Protein AF-A0A6A6P2U7-F1 (afdb_monomer_lite)

pLDDT: mean 74.74, std 23.77, range [32.59, 98.38]

Radius of gyration: 35.97 Å; chains: 1; bounding box: 100×90×112 Å

Sequence (344 aa):
MSESEYGIVTPPPLDDTTEQDRVFENRARKELEDDGCPPCYPLEIEYPCRDPPEEYRDIMLYWERKLGIHQSTPILFQQWRNWKEFRTTQVGKRLRYRRGRFHEYENAVRQLLQENGVCTEIHLRFDHRQQTRLENWIEFQYFHFFEHSTLVEDLSDFTKSVESMPEGERDKFKHTLHFRKRRIHEHETLLHWIEKIRVKMEADFPPSLDKEDQHQSHVEDNDVSKLERKSPIPDRRKKGHAKSRAVLDEAGVSKPKRSMRSKPKAFGTSAIASQASSVAHMTATPRRGKSRQAKEKALRQLHPQKAVKGKAIEPRKPSQHMTEVRTRSGRISRPPARWTPSPW

Organism: NCBI:txid578093

Secondary structure (DSSP, 8-state):
---------PPPPPPHHHHHHHHHHHHHHHHHHTTTPPPSS-TTSPSSPSS--HHHHHHHHHHHHTT-S-S-S-HHHHHHHHHHHHHHHHHHHHHHT-SSTHHHHHHHHHHHHHHTT--------SSGGGS-HHHHHHHHHHHHHHHHHHHHHHHHHHHHHHHTS-HHHHGGGHHHHHHHHHHHHHHHHHHHHHHHHHHHHHHHS---GGGSGGGS-------------------------------------PPPPPP-PPPPPPPP---------------------------------PPPPPPPPP-PPP-----------B-TTS-BPPPPP---PPP-

Structure (mmCIF, N/CA/C/O backbone):
data_AF-A0A6A6P2U7-F1
#
_entry.id   AF-A0A6A6P2U7-F1
#
loop_
_atom_site.group_PDB
_atom_site.id
_atom_site.type_symbol
_atom_site.label_atom_id
_atom_site.label_alt_id
_atom_site.label_comp_id
_atom_site.label_asym_id
_atom_site.label_entity_id
_atom_site.label_seq_id
_atom_site.pdbx_PDB_ins_code
_atom_site.Cartn_x
_atom_site.Cartn_y
_atom_site.Cartn_z
_atom_site.occupancy
_atom_site.B_iso_or_equiv
_atom_site.auth_seq_id
_atom_site.auth_comp_id
_atom_site.auth_asym_id
_atom_site.auth_atom_id
_atom_site.pdbx_PDB_model_num
ATOM 1 N N . MET A 1 1 ? -4.522 -9.018 -66.718 1.00 46.00 1 MET A N 1
ATOM 2 C CA . MET A 1 1 ? -4.972 -8.963 -65.312 1.00 46.00 1 MET A CA 1
ATOM 3 C C . MET A 1 1 ? -4.012 -9.834 -64.536 1.00 46.00 1 MET A C 1
ATOM 5 O O . MET A 1 1 ? -3.753 -10.934 -65.005 1.00 46.00 1 MET A O 1
ATOM 9 N N . SER A 1 2 ? -3.428 -9.324 -63.456 1.00 61.22 2 SER A N 1
ATOM 10 C CA . SER A 1 2 ? -2.415 -10.047 -62.684 1.00 61.22 2 SER A CA 1
ATOM 11 C C . SER A 1 2 ? -3.013 -10.3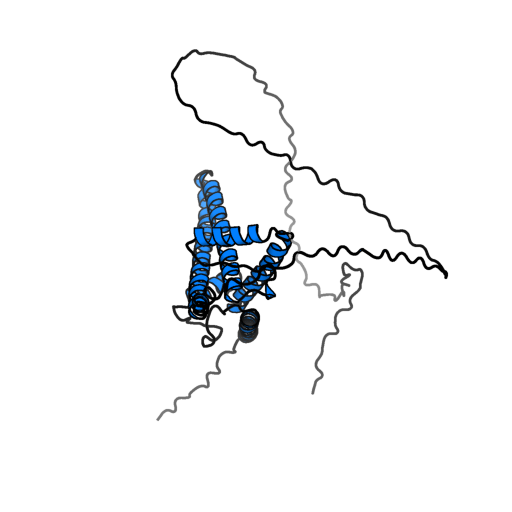95 -61.333 1.00 61.22 2 SER A C 1
ATOM 13 O O . SER A 1 2 ? -3.382 -9.492 -60.585 1.00 61.22 2 SER A O 1
ATOM 15 N N . GLU A 1 3 ? -3.156 -11.683 -61.053 1.00 61.44 3 GLU A N 1
ATOM 16 C CA . GLU A 1 3 ? -3.683 -12.164 -59.780 1.00 61.44 3 GLU A CA 1
ATOM 17 C C . GLU A 1 3 ? -2.633 -11.901 -58.697 1.00 61.44 3 GLU A C 1
ATOM 19 O O . GLU A 1 3 ? -1.512 -12.405 -58.761 1.00 61.44 3 GLU A O 1
ATOM 24 N N . SER A 1 4 ? -2.961 -11.040 -57.732 1.00 64.38 4 SER A N 1
ATOM 25 C CA . SER A 1 4 ? -2.072 -10.748 -56.612 1.00 64.38 4 SER A CA 1
ATOM 26 C C . SER A 1 4 ? -2.071 -11.936 -55.658 1.00 64.38 4 SER A C 1
ATOM 28 O O . SER A 1 4 ? -3.050 -12.165 -54.946 1.00 64.38 4 SER A O 1
ATOM 30 N N . GLU A 1 5 ? -0.974 -12.687 -55.658 1.00 68.94 5 GLU A N 1
ATOM 31 C CA . GLU A 1 5 ? -0.741 -13.837 -54.789 1.00 68.94 5 GLU A CA 1
ATOM 32 C C . GLU A 1 5 ? -0.734 -13.398 -53.314 1.00 68.94 5 GLU A C 1
ATOM 34 O O . GLU A 1 5 ? 0.282 -12.971 -52.763 1.00 68.94 5 GLU A O 1
ATOM 39 N N . TYR A 1 6 ? -1.904 -13.462 -52.669 1.00 71.19 6 TYR A N 1
ATOM 40 C CA . TYR A 1 6 ? -2.074 -13.177 -51.246 1.00 71.19 6 TYR A CA 1
ATOM 41 C C . TYR A 1 6 ? -1.452 -14.305 -50.416 1.00 71.19 6 TYR A C 1
ATOM 43 O O . TYR A 1 6 ? -2.145 -15.196 -49.924 1.00 71.19 6 TYR A O 1
ATOM 51 N N . GLY A 1 7 ? -0.125 -14.264 -50.281 1.00 71.38 7 GLY A N 1
ATOM 52 C CA . GLY A 1 7 ? 0.633 -15.190 -49.450 1.00 71.38 7 GLY A CA 1
ATOM 53 C C . GLY A 1 7 ? 0.046 -15.254 -48.042 1.00 71.38 7 GLY A C 1
ATOM 54 O O . GLY A 1 7 ? -0.101 -14.229 -47.373 1.00 71.38 7 GLY A O 1
ATOM 55 N N . ILE A 1 8 ? -0.310 -16.462 -47.602 1.00 73.38 8 ILE A N 1
ATOM 56 C CA . ILE A 1 8 ? -0.930 -16.696 -46.297 1.00 73.38 8 ILE A CA 1
ATOM 57 C C . ILE A 1 8 ? 0.117 -16.415 -45.217 1.00 73.38 8 ILE A C 1
ATOM 59 O O . ILE A 1 8 ? 0.945 -17.265 -44.890 1.00 73.38 8 ILE A O 1
ATOM 63 N N . VAL A 1 9 ? 0.088 -15.199 -44.669 1.00 78.94 9 VAL A N 1
ATOM 64 C CA . VAL A 1 9 ? 0.904 -14.815 -43.517 1.00 78.94 9 VAL A CA 1
ATOM 65 C C . VAL A 1 9 ? 0.339 -15.522 -42.291 1.00 78.94 9 VAL A C 1
ATOM 67 O O . VAL A 1 9 ? -0.547 -15.004 -41.611 1.00 78.94 9 VAL A O 1
ATOM 70 N N . THR A 1 10 ? 0.844 -16.725 -42.017 1.00 72.31 10 THR A N 1
ATOM 71 C CA . THR A 1 10 ? 0.615 -17.409 -40.743 1.00 72.31 10 THR A CA 1
ATOM 72 C C . THR A 1 10 ? 1.001 -16.446 -39.616 1.00 72.31 10 THR A C 1
ATOM 74 O O . THR A 1 10 ? 2.153 -15.996 -39.596 1.00 72.31 10 THR A O 1
ATOM 77 N N . PRO A 1 11 ? 0.081 -16.083 -38.702 1.00 69.75 11 PRO A N 1
ATOM 78 C CA . PRO A 1 11 ? 0.417 -15.183 -37.608 1.00 69.75 11 PRO A CA 1
ATOM 79 C C . PRO A 1 11 ? 1.541 -15.802 -36.763 1.00 69.75 11 PRO A C 1
ATOM 81 O O . PRO A 1 11 ? 1.583 -17.029 -36.614 1.00 69.75 11 PRO A O 1
ATOM 84 N N . PRO A 1 12 ? 2.471 -14.989 -36.226 1.00 72.88 12 PRO A N 1
ATOM 85 C CA . PRO A 1 12 ? 3.555 -15.507 -35.402 1.00 72.88 12 PRO A CA 1
ATOM 86 C C . PRO A 1 12 ? 2.979 -16.275 -34.201 1.00 72.88 12 PRO A C 1
ATOM 88 O O . PRO A 1 12 ? 1.932 -15.869 -33.685 1.00 72.88 12 PRO A O 1
ATOM 91 N N . PRO A 1 13 ? 3.634 -17.361 -33.744 1.00 71.25 13 PRO A N 1
ATOM 92 C CA . PRO A 1 13 ? 3.164 -18.119 -32.593 1.00 71.25 13 PRO A CA 1
ATOM 93 C C . PRO A 1 13 ? 2.923 -17.203 -31.392 1.00 71.25 13 PRO A C 1
ATOM 95 O O . PRO A 1 13 ? 3.789 -16.402 -31.033 1.00 71.25 13 PRO A O 1
ATOM 98 N N . LEU A 1 14 ? 1.748 -17.331 -30.776 1.00 64.56 14 LEU A N 1
ATOM 99 C CA . LEU A 1 14 ? 1.514 -16.786 -29.445 1.00 64.56 14 LEU A CA 1
ATOM 100 C C . LEU A 1 14 ? 2.459 -17.514 -28.485 1.00 64.56 14 LEU A C 1
ATOM 102 O O . LEU A 1 14 ? 2.510 -18.741 -28.493 1.00 64.56 14 LEU A O 1
ATOM 106 N N . ASP A 1 15 ? 3.227 -16.761 -27.702 1.00 74.75 15 ASP A N 1
ATOM 107 C CA . ASP A 1 15 ? 4.130 -17.339 -26.710 1.00 74.75 15 ASP A CA 1
ATOM 108 C C . ASP A 1 15 ? 3.308 -17.922 -25.549 1.00 74.75 15 ASP A C 1
ATOM 110 O O . ASP A 1 15 ? 2.490 -17.212 -24.954 1.00 74.75 15 ASP A O 1
ATOM 114 N N . ASP A 1 16 ? 3.533 -19.201 -25.224 1.00 72.19 16 ASP A N 1
ATOM 115 C CA . ASP A 1 16 ? 2.806 -19.960 -24.191 1.00 72.19 16 ASP A CA 1
ATOM 116 C C . ASP A 1 16 ? 2.820 -19.245 -22.824 1.00 72.19 16 ASP A C 1
ATOM 118 O O . ASP A 1 16 ? 1.887 -1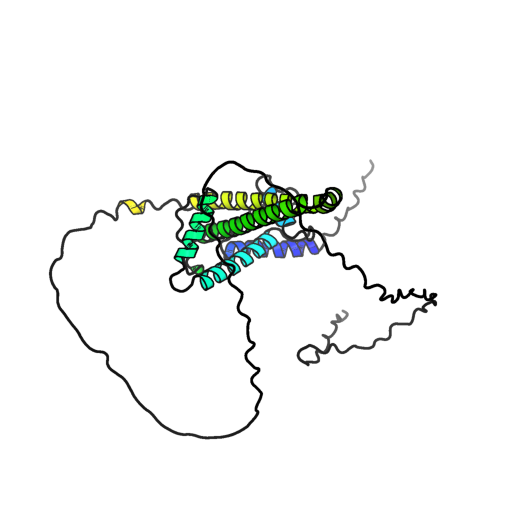9.382 -22.025 1.00 72.19 16 ASP A O 1
ATOM 122 N N . THR A 1 17 ? 3.854 -18.431 -22.571 1.00 75.19 17 THR A N 1
ATOM 123 C CA . THR A 1 17 ? 3.969 -17.555 -21.393 1.00 75.19 17 THR A CA 1
ATOM 124 C C . THR A 1 17 ? 2.740 -16.661 -21.201 1.00 75.19 17 THR A C 1
ATOM 126 O O . THR A 1 17 ? 2.238 -16.528 -20.085 1.00 75.19 17 THR A O 1
ATOM 129 N N . THR A 1 18 ? 2.201 -16.107 -22.292 1.00 82.69 18 THR A N 1
ATOM 130 C CA . THR A 1 18 ? 1.111 -15.121 -22.270 1.00 82.69 18 THR A CA 1
ATOM 131 C C . THR A 1 18 ? -0.193 -15.736 -21.765 1.00 82.69 18 THR A C 1
ATOM 133 O O . THR A 1 18 ? -0.949 -15.090 -21.038 1.00 82.69 18 THR A O 1
ATOM 136 N N . GLU A 1 19 ? -0.458 -16.996 -22.114 1.00 89.44 19 GLU A N 1
ATOM 137 C CA . GLU A 1 19 ? -1.678 -17.687 -21.694 1.00 89.44 19 GLU A CA 1
ATOM 138 C C . GLU A 1 19 ? -1.575 -18.179 -20.242 1.00 89.44 19 GLU A C 1
ATOM 140 O O . GLU A 1 19 ? -2.547 -18.102 -19.488 1.00 89.44 19 GLU A O 1
ATOM 145 N N . GLN A 1 20 ? -0.380 -18.580 -19.793 1.00 90.94 20 GLN A N 1
ATOM 146 C CA . GLN A 1 20 ? -0.148 -18.867 -18.376 1.00 90.94 20 GLN A CA 1
ATOM 147 C C . GLN A 1 20 ? -0.336 -17.610 -17.505 1.00 90.94 20 GLN A C 1
ATOM 149 O O . GLN A 1 20 ? -0.973 -17.681 -16.449 1.00 90.94 20 GLN A O 1
ATOM 154 N N . ASP A 1 21 ? 0.163 -16.459 -17.956 1.00 92.00 21 ASP A N 1
ATOM 155 C CA . ASP A 1 21 ? 0.018 -15.183 -17.253 1.00 92.00 21 ASP A CA 1
ATOM 156 C C . ASP A 1 21 ? -1.447 -14.713 -17.189 1.00 92.00 21 ASP A C 1
ATOM 158 O O . ASP A 1 21 ? -1.911 -14.291 -16.128 1.00 92.00 21 ASP A O 1
ATOM 162 N N . ARG A 1 22 ? -2.232 -14.902 -18.260 1.00 93.12 22 ARG A N 1
ATOM 163 C CA . ARG A 1 22 ? -3.697 -14.704 -18.251 1.00 93.12 22 ARG A CA 1
ATOM 164 C C . ARG A 1 22 ? -4.415 -15.577 -17.223 1.00 93.12 22 ARG A C 1
ATOM 166 O O . ARG A 1 22 ? -5.306 -15.097 -16.521 1.00 93.12 22 ARG A O 1
ATOM 173 N N . VAL A 1 23 ? -4.038 -16.853 -17.106 1.00 94.50 23 VAL A N 1
ATOM 174 C CA . VAL A 1 23 ? -4.618 -17.771 -16.109 1.00 94.50 23 VAL A CA 1
ATOM 175 C C . VAL A 1 23 ? -4.288 -17.318 -14.682 1.00 94.50 23 VAL A C 1
ATOM 177 O O . VAL A 1 23 ? -5.160 -17.373 -13.810 1.00 94.50 23 VAL A O 1
ATOM 180 N N . PHE A 1 24 ? -3.072 -16.822 -14.431 1.00 94.94 24 PHE A N 1
ATOM 181 C CA . PHE A 1 24 ? -2.724 -16.221 -13.141 1.00 94.94 24 PHE A CA 1
ATOM 182 C C . PHE A 1 24 ? -3.504 -14.929 -12.864 1.00 94.94 24 PHE A C 1
ATOM 184 O O . PHE A 1 24 ? -3.991 -14.760 -11.746 1.00 94.94 24 PHE A O 1
ATOM 191 N N . GLU A 1 25 ? -3.674 -14.056 -13.857 1.00 96.19 25 GLU A N 1
ATOM 192 C CA . GLU A 1 25 ? -4.373 -12.776 -13.704 1.00 96.19 25 GLU A CA 1
ATOM 193 C C . GLU A 1 25 ? -5.867 -12.956 -13.410 1.00 96.19 25 GLU A C 1
ATOM 195 O O . GLU A 1 25 ? -6.387 -12.412 -12.434 1.00 96.19 25 GLU A O 1
ATOM 200 N N . ASN A 1 26 ? -6.551 -13.798 -14.191 1.00 96.56 26 ASN A N 1
ATOM 201 C CA . ASN A 1 26 ? -7.966 -14.119 -13.990 1.00 96.56 26 ASN A CA 1
ATOM 202 C C . ASN A 1 26 ? -8.210 -14.803 -12.637 1.00 96.56 26 ASN A C 1
ATOM 204 O O . ASN A 1 26 ? -9.203 -14.529 -11.958 1.00 96.56 26 ASN A O 1
ATOM 208 N N . ARG A 1 27 ? -7.276 -15.657 -12.196 1.00 97.94 27 ARG A N 1
ATOM 209 C CA . ARG A 1 27 ? -7.316 -16.235 -10.850 1.00 97.94 27 ARG A CA 1
ATOM 210 C C . ARG A 1 27 ? -7.115 -15.172 -9.766 1.00 97.94 27 ARG A C 1
ATOM 212 O O . ARG A 1 27 ? -7.820 -15.208 -8.759 1.00 97.94 27 ARG A O 1
ATOM 219 N N . ALA A 1 28 ? -6.170 -14.252 -9.950 1.00 98.06 28 ALA A N 1
ATOM 220 C CA . ALA A 1 28 ? -5.896 -13.191 -8.988 1.00 98.06 28 ALA A CA 1
ATOM 221 C C . ALA A 1 28 ? -7.082 -12.227 -8.853 1.00 98.06 28 ALA A C 1
ATOM 223 O O . ALA A 1 28 ? -7.443 -11.899 -7.725 1.00 98.06 28 ALA A O 1
ATOM 224 N N . ARG A 1 29 ? -7.742 -11.862 -9.965 1.00 98.19 29 ARG A N 1
ATOM 225 C CA . ARG A 1 29 ? -9.010 -11.111 -9.968 1.00 98.19 29 ARG A CA 1
ATOM 226 C C . ARG A 1 29 ? -10.041 -11.773 -9.057 1.00 98.19 29 ARG A C 1
ATOM 228 O O . ARG A 1 29 ? -10.514 -11.141 -8.116 1.00 98.19 29 ARG A O 1
ATOM 235 N N . LYS A 1 30 ? -10.315 -13.063 -9.275 1.00 98.31 30 LYS A N 1
ATOM 236 C CA . LYS A 1 30 ? -11.283 -13.796 -8.456 1.00 98.31 30 LYS A CA 1
ATOM 237 C C . LYS A 1 30 ? -10.871 -13.869 -6.981 1.00 98.31 30 LYS A C 1
ATOM 239 O O . LYS A 1 30 ? -11.693 -13.611 -6.114 1.00 98.31 30 LYS A O 1
ATOM 244 N N . GLU A 1 31 ? -9.614 -14.191 -6.669 1.00 98.38 31 GLU A N 1
ATOM 245 C CA . GLU A 1 31 ? -9.164 -14.268 -5.268 1.00 98.38 31 GLU A CA 1
ATOM 246 C C . GLU A 1 31 ? -9.076 -12.897 -4.559 1.00 98.38 31 GLU A C 1
ATOM 248 O O . GLU A 1 31 ? -9.029 -12.859 -3.327 1.00 98.38 31 GLU A O 1
ATOM 253 N N . LEU A 1 32 ? -9.036 -11.785 -5.303 1.00 98.25 32 LEU A N 1
ATOM 254 C CA . LEU A 1 32 ? -9.222 -10.428 -4.778 1.00 98.25 32 LEU A CA 1
ATOM 255 C C . LEU A 1 32 ? -10.702 -10.187 -4.449 1.00 98.25 32 LEU A C 1
ATOM 257 O O . LEU A 1 32 ? -11.022 -9.830 -3.315 1.00 98.25 32 LEU A O 1
ATOM 261 N N . GLU A 1 33 ? -11.588 -10.438 -5.415 1.00 97.56 33 GLU A N 1
ATOM 262 C CA . GLU A 1 33 ? -13.037 -10.228 -5.306 1.00 97.56 33 GLU A CA 1
ATOM 263 C C . GLU A 1 33 ? -13.668 -11.097 -4.200 1.00 97.56 33 GLU A C 1
ATOM 265 O O . GLU A 1 33 ? -14.386 -10.565 -3.350 1.00 97.56 33 GLU A O 1
ATOM 270 N N . ASP A 1 34 ? -13.314 -12.388 -4.130 1.00 97.25 34 ASP A N 1
ATOM 271 C CA . ASP A 1 34 ? -13.752 -13.346 -3.097 1.00 97.25 34 ASP A CA 1
ATOM 272 C C . ASP A 1 34 ? -13.322 -12.925 -1.666 1.00 97.25 34 ASP A C 1
ATOM 274 O O . ASP A 1 34 ? -13.983 -13.288 -0.692 1.00 97.25 34 ASP A O 1
ATOM 278 N N . ASP A 1 35 ? -12.230 -12.158 -1.510 1.00 97.06 35 ASP A N 1
ATOM 279 C CA . ASP A 1 35 ? -11.747 -11.622 -0.218 1.00 97.06 35 ASP A CA 1
ATOM 280 C C . ASP A 1 35 ? -12.100 -10.128 -0.018 1.00 97.06 35 ASP A C 1
ATOM 282 O O . ASP A 1 35 ? -11.597 -9.471 0.898 1.00 97.06 35 ASP A O 1
ATOM 286 N N . GLY A 1 36 ? -12.979 -9.586 -0.872 1.00 95.75 36 GLY A N 1
ATOM 287 C CA . GLY A 1 36 ? -13.539 -8.233 -0.796 1.00 95.75 36 GLY A CA 1
ATOM 288 C C . GLY A 1 36 ? -12.681 -7.112 -1.398 1.00 95.75 36 GLY A C 1
ATOM 289 O O . GLY A 1 36 ? -13.131 -5.963 -1.437 1.00 95.75 36 GLY A O 1
ATOM 290 N N . CYS A 1 37 ? -11.483 -7.405 -1.899 1.00 97.69 37 CYS A N 1
ATOM 291 C CA . CYS A 1 37 ? -10.577 -6.425 -2.495 1.00 97.69 37 CYS A CA 1
ATOM 292 C C . CYS A 1 37 ? -11.027 -6.061 -3.928 1.00 97.69 37 CYS A C 1
ATOM 294 O O . CYS A 1 37 ? -11.178 -6.961 -4.752 1.00 97.69 37 CYS A O 1
ATOM 296 N N . PRO A 1 38 ? -11.253 -4.781 -4.276 1.00 97.62 38 PRO A N 1
ATOM 297 C CA . PRO A 1 38 ? -11.523 -4.389 -5.660 1.00 97.62 38 PRO A CA 1
ATOM 298 C C . PRO A 1 38 ? -10.259 -4.538 -6.523 1.00 97.62 38 PRO A C 1
ATOM 300 O O . PRO A 1 38 ? -9.224 -3.984 -6.145 1.00 97.62 38 PRO A O 1
ATOM 303 N N . PRO A 1 39 ? -10.308 -5.218 -7.682 1.00 98.06 39 PRO A N 1
ATOM 304 C CA . PRO A 1 39 ? -9.228 -5.185 -8.668 1.00 98.06 39 PRO A CA 1
ATOM 305 C C . PRO A 1 39 ? -8.866 -3.750 -9.075 1.00 98.06 39 PRO A C 1
ATOM 307 O O . PRO A 1 39 ? -9.736 -2.883 -9.154 1.00 98.06 39 PRO A O 1
ATOM 310 N N . CYS A 1 40 ? -7.587 -3.487 -9.351 1.00 97.31 40 CYS A N 1
ATOM 311 C CA . CYS A 1 40 ? -7.114 -2.140 -9.683 1.00 97.31 40 CYS A CA 1
ATOM 312 C C . CYS A 1 40 ? -7.534 -1.634 -11.066 1.00 97.31 40 CYS A C 1
ATOM 314 O O . CYS A 1 40 ? -7.446 -0.431 -11.309 1.00 97.31 40 CYS A O 1
ATOM 316 N N . TYR A 1 41 ? -8.059 -2.520 -11.914 1.00 97.19 41 TYR A N 1
ATOM 317 C CA . TYR A 1 41 ? -8.704 -2.199 -13.180 1.00 97.19 41 TYR A CA 1
ATOM 318 C C . TYR A 1 41 ? -9.941 -3.108 -13.417 1.00 97.19 41 TYR A C 1
ATOM 320 O O . TYR A 1 41 ? -9.978 -4.249 -12.929 1.00 97.19 41 TYR A O 1
ATOM 328 N N . PRO A 1 42 ? -10.985 -2.621 -14.117 1.00 96.94 42 PRO A N 1
ATOM 329 C CA . PRO A 1 42 ? -12.251 -3.335 -14.329 1.00 96.94 42 PRO A CA 1
ATOM 330 C C . 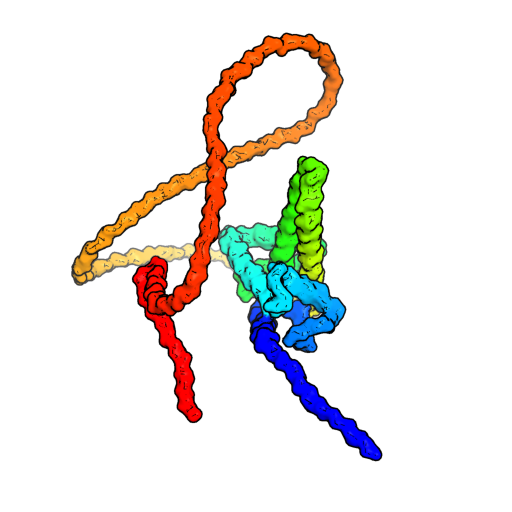PRO A 1 42 ? -12.107 -4.542 -15.280 1.00 96.94 42 PRO A C 1
ATOM 332 O O . PRO A 1 42 ? -10.999 -4.869 -15.703 1.00 96.94 42 PRO A O 1
ATOM 335 N N . LEU A 1 43 ? -13.192 -5.279 -15.544 1.00 96.56 43 LEU A N 1
ATOM 336 C CA . LEU A 1 43 ? -13.140 -6.581 -16.234 1.00 96.56 43 LEU A CA 1
ATOM 337 C C . LEU A 1 43 ? -12.930 -6.452 -17.752 1.00 96.56 43 LEU A C 1
ATOM 339 O O . LEU A 1 43 ? -12.355 -7.338 -18.372 1.00 96.56 43 LEU A O 1
ATOM 343 N N . GLU A 1 44 ? -13.360 -5.334 -18.328 1.00 96.81 44 GLU A N 1
ATOM 344 C CA . GLU A 1 44 ? -13.354 -5.019 -19.760 1.00 96.81 44 GLU A CA 1
ATOM 345 C C . GLU A 1 44 ? -11.943 -4.758 -20.321 1.00 96.81 44 GLU A C 1
ATOM 347 O O . GLU A 1 44 ? -11.760 -4.648 -21.531 1.00 96.81 44 GLU A O 1
ATOM 352 N N . ILE A 1 45 ? -10.938 -4.649 -19.448 1.00 95.69 45 ILE A N 1
ATOM 353 C CA . ILE A 1 45 ? -9.529 -4.513 -19.821 1.00 95.69 45 ILE A CA 1
ATOM 354 C C . ILE A 1 45 ? -8.895 -5.907 -19.790 1.00 95.69 45 ILE A C 1
ATOM 356 O O . ILE A 1 45 ? -8.599 -6.454 -18.726 1.00 95.69 45 ILE A O 1
ATOM 360 N N . GLU A 1 46 ? -8.690 -6.483 -20.973 1.00 92.62 46 GLU A N 1
ATOM 361 C CA . GLU A 1 46 ? -8.028 -7.779 -21.129 1.00 92.62 46 GLU A CA 1
ATOM 362 C C . GLU A 1 46 ? -6.525 -7.715 -20.811 1.00 92.62 46 GLU A C 1
ATOM 364 O O . GLU A 1 46 ? -5.846 -6.718 -21.074 1.00 92.62 46 GLU A O 1
ATOM 369 N N . TYR A 1 47 ? -5.983 -8.825 -20.299 1.00 91.06 47 TYR A N 1
ATOM 370 C CA . TYR A 1 47 ? -4.547 -9.011 -20.087 1.00 91.06 47 TYR A CA 1
ATOM 371 C C . TYR A 1 47 ? -3.912 -9.826 -21.240 1.00 91.06 47 TYR A C 1
ATOM 373 O O . TYR A 1 47 ? -4.505 -10.820 -21.679 1.00 91.06 47 TYR A O 1
ATOM 381 N N . PRO A 1 48 ? -2.696 -9.486 -21.715 1.00 91.19 48 PRO A N 1
ATOM 382 C CA . PRO A 1 48 ? -1.904 -8.304 -21.367 1.00 91.19 48 PRO A CA 1
ATOM 383 C C . PRO A 1 48 ? -2.434 -7.035 -22.054 1.00 91.19 48 PRO A C 1
ATOM 385 O O . PRO A 1 48 ? -2.558 -6.979 -23.279 1.00 91.19 48 PRO A O 1
ATOM 388 N N . CYS A 1 49 ? -2.696 -5.991 -21.267 1.00 88.62 49 CYS A N 1
ATOM 389 C CA . CYS A 1 49 ? -3.156 -4.708 -21.791 1.00 88.62 49 CYS A CA 1
ATOM 390 C C . CYS A 1 49 ? -1.969 -3.906 -22.346 1.00 88.62 49 CYS A C 1
ATOM 392 O O . CYS A 1 49 ? -1.037 -3.597 -21.607 1.00 88.62 49 CYS A O 1
ATOM 394 N N . ARG A 1 50 ? -1.994 -3.568 -23.641 1.00 88.12 50 ARG A N 1
ATOM 395 C CA . ARG A 1 50 ? -0.939 -2.760 -24.287 1.00 88.12 50 ARG A CA 1
ATOM 396 C C . ARG A 1 50 ? -1.136 -1.260 -24.085 1.00 88.12 50 ARG A C 1
ATOM 398 O O . ARG A 1 50 ? -0.178 -0.548 -23.806 1.00 88.12 50 ARG A O 1
ATOM 405 N N . ASP A 1 51 ? -2.383 -0.813 -24.195 1.00 92.25 51 ASP A N 1
ATOM 406 C CA . ASP A 1 51 ? -2.768 0.597 -24.209 1.00 92.25 51 ASP A CA 1
ATOM 407 C C . ASP A 1 51 ? -3.811 0.862 -23.107 1.00 92.25 51 ASP A C 1
ATOM 409 O O . ASP A 1 51 ? -5.001 1.020 -23.396 1.00 92.25 51 ASP A O 1
ATOM 413 N N . PRO A 1 52 ? -3.408 0.865 -21.820 1.00 93.56 52 PRO A N 1
ATOM 414 C CA . PRO A 1 52 ? -4.344 1.019 -20.714 1.00 93.56 52 PRO A CA 1
ATOM 415 C C . PRO A 1 52 ? -5.035 2.394 -20.746 1.00 93.56 52 PRO A C 1
ATOM 417 O O . PRO A 1 52 ? -4.356 3.416 -20.967 1.00 93.56 52 PRO A O 1
ATOM 420 N N . PRO A 1 53 ? -6.360 2.445 -20.480 1.00 96.88 53 PRO A N 1
ATOM 421 C CA . PRO A 1 53 ? -7.094 3.693 -20.324 1.00 96.88 53 PRO A CA 1
ATOM 422 C C . PRO A 1 53 ? -6.449 4.593 -19.272 1.00 96.88 53 PRO A C 1
ATOM 424 O O . PRO A 1 53 ? -5.935 4.124 -18.254 1.00 96.88 53 PRO A O 1
ATOM 427 N N . GLU A 1 54 ? -6.491 5.898 -19.523 1.00 96.75 54 GLU A N 1
ATOM 428 C CA . GLU A 1 54 ? -5.766 6.907 -18.746 1.00 96.75 54 GLU A CA 1
ATOM 429 C C . GLU A 1 54 ? -6.055 6.821 -17.238 1.00 96.75 54 GLU A C 1
ATOM 431 O O . GLU A 1 54 ? -5.128 6.862 -16.436 1.00 96.75 54 GLU A O 1
ATOM 436 N N . GLU A 1 55 ? -7.307 6.563 -16.845 1.00 96.50 55 GLU A N 1
ATOM 437 C CA . GLU A 1 55 ? -7.702 6.483 -15.431 1.00 96.50 55 GLU A CA 1
ATOM 438 C C . GLU A 1 55 ? -7.212 5.236 -14.656 1.00 96.50 55 GLU A C 1
ATOM 440 O O . GLU A 1 55 ? -7.350 5.205 -13.429 1.00 96.50 55 GLU A O 1
ATOM 445 N N . TYR A 1 56 ? -6.647 4.231 -15.344 1.00 96.75 56 TYR A N 1
ATOM 446 C CA . TYR A 1 56 ? -6.023 3.037 -14.741 1.00 96.75 56 TYR A CA 1
ATOM 447 C C . TYR A 1 56 ? -4.513 2.955 -14.994 1.00 96.75 56 TYR A C 1
ATOM 449 O O . TYR A 1 56 ? -3.813 2.224 -14.293 1.00 96.75 56 TYR A O 1
ATOM 457 N N . ARG A 1 57 ? -3.994 3.715 -15.965 1.00 96.12 57 ARG A N 1
ATOM 458 C CA . ARG A 1 57 ? -2.596 3.671 -16.414 1.00 96.12 57 ARG A CA 1
ATOM 459 C C . ARG A 1 57 ? -1.595 3.754 -15.265 1.00 96.12 57 ARG A C 1
ATOM 461 O O . ARG A 1 57 ? -0.721 2.898 -15.165 1.00 96.12 57 ARG A O 1
ATOM 468 N N . ASP A 1 58 ? -1.739 4.734 -14.380 1.00 96.38 58 ASP A N 1
ATOM 469 C CA . ASP A 1 58 ? -0.745 4.981 -13.332 1.00 96.38 58 ASP A CA 1
ATOM 470 C C . ASP A 1 58 ? -0.746 3.898 -12.241 1.00 96.38 58 ASP A C 1
ATOM 472 O O . ASP A 1 58 ? 0.321 3.489 -11.777 1.00 96.38 58 ASP A O 1
ATOM 476 N N . ILE A 1 59 ? -1.916 3.354 -11.879 1.00 97.25 59 ILE A N 1
ATOM 477 C CA . ILE A 1 59 ? -1.997 2.240 -10.921 1.00 97.25 59 ILE A CA 1
ATOM 478 C C . ILE A 1 59 ? -1.532 0.914 -11.545 1.00 97.25 59 ILE A C 1
ATOM 480 O O . ILE A 1 59 ? -0.879 0.120 -10.868 1.00 97.25 59 ILE A O 1
ATOM 484 N N . MET A 1 60 ? -1.777 0.681 -12.837 1.00 95.62 60 MET A N 1
ATOM 485 C CA . MET A 1 60 ? -1.232 -0.479 -13.556 1.00 95.62 60 MET A CA 1
ATOM 486 C C . MET A 1 60 ? 0.303 -0.407 -13.621 1.00 95.62 60 MET A C 1
ATOM 488 O O . MET A 1 60 ? 0.979 -1.343 -13.189 1.00 95.62 60 MET A O 1
ATOM 492 N N . LEU A 1 61 ? 0.854 0.748 -14.014 1.00 93.50 61 LEU A N 1
ATOM 493 C CA . LEU A 1 61 ? 2.297 1.015 -14.012 1.00 93.50 61 LEU A CA 1
ATOM 494 C C . LEU A 1 61 ? 2.924 0.885 -12.614 1.00 93.50 61 LEU A C 1
ATOM 496 O O . LEU A 1 61 ? 4.064 0.434 -12.505 1.00 93.50 61 LEU A O 1
ATOM 500 N N . TYR A 1 62 ? 2.217 1.245 -11.538 1.00 95.00 62 TYR A N 1
ATOM 501 C CA . TYR A 1 62 ? 2.685 0.999 -10.170 1.00 95.00 62 TYR A CA 1
ATOM 502 C C . TYR A 1 62 ? 2.899 -0.497 -9.900 1.00 95.00 62 TYR A C 1
ATOM 504 O O . TYR A 1 62 ? 3.978 -0.904 -9.458 1.00 95.00 62 TYR A O 1
ATOM 512 N N . TRP A 1 63 ? 1.892 -1.329 -10.180 1.00 95.00 63 TRP A N 1
ATOM 513 C CA . TRP A 1 63 ? 1.939 -2.764 -9.889 1.00 95.00 63 TRP A CA 1
ATOM 514 C C . TRP A 1 63 ? 2.971 -3.511 -10.739 1.00 95.00 63 TRP A C 1
ATOM 516 O O . TRP A 1 63 ? 3.697 -4.341 -10.189 1.00 95.00 63 TRP A O 1
ATOM 526 N N . GLU A 1 64 ? 3.114 -3.170 -12.026 1.00 91.31 64 GLU A N 1
ATOM 527 C CA . GLU A 1 64 ? 4.199 -3.674 -12.887 1.00 91.31 64 GLU A CA 1
ATOM 528 C C . GLU A 1 64 ? 5.582 -3.427 -12.264 1.00 91.31 64 GLU A C 1
ATOM 530 O O . GLU A 1 64 ? 6.440 -4.311 -12.213 1.00 91.31 64 GLU A O 1
ATOM 535 N N . ARG A 1 65 ? 5.805 -2.209 -11.759 1.00 90.06 65 ARG A N 1
ATOM 536 C CA . ARG A 1 65 ? 7.109 -1.768 -11.251 1.00 90.06 65 ARG A CA 1
ATOM 537 C C . ARG A 1 65 ? 7.408 -2.258 -9.837 1.00 90.06 65 ARG A C 1
ATOM 539 O O . ARG A 1 65 ? 8.585 -2.385 -9.499 1.00 90.06 65 ARG A O 1
ATOM 546 N N . LYS A 1 66 ? 6.388 -2.553 -9.017 1.00 83.81 66 LYS A N 1
ATOM 547 C CA . LYS A 1 66 ? 6.504 -2.767 -7.558 1.00 83.81 66 LYS A CA 1
ATOM 548 C C . LYS A 1 66 ? 7.560 -3.796 -7.133 1.00 83.81 66 LYS A C 1
ATOM 550 O O . LYS A 1 66 ? 8.162 -3.629 -6.074 1.00 83.81 66 LYS A O 1
ATOM 555 N N . LEU A 1 67 ? 7.811 -4.843 -7.928 1.00 69.44 67 LEU A N 1
ATOM 556 C CA . LEU A 1 67 ? 8.853 -5.837 -7.620 1.00 69.44 67 LEU A CA 1
ATOM 557 C C . LEU A 1 67 ? 10.229 -5.550 -8.235 1.00 69.44 67 LEU A C 1
ATOM 559 O O . LEU A 1 67 ? 11.198 -6.177 -7.816 1.00 69.44 67 LEU A O 1
ATOM 563 N N . GLY A 1 68 ? 10.340 -4.663 -9.229 1.00 66.00 68 GLY A N 1
ATOM 564 C CA . GLY A 1 68 ? 11.590 -4.412 -9.964 1.00 66.00 68 GLY A CA 1
ATOM 565 C C . GLY A 1 68 ? 12.156 -5.626 -10.723 1.00 66.00 68 GLY A C 1
ATOM 566 O O . GLY A 1 68 ? 13.307 -5.592 -11.154 1.00 66.00 68 GLY A O 1
ATOM 567 N N . ILE A 1 69 ? 11.375 -6.703 -10.865 1.00 55.62 69 ILE A N 1
ATOM 568 C CA . ILE A 1 69 ? 11.792 -8.010 -11.389 1.00 55.62 69 ILE A CA 1
ATOM 569 C C . ILE A 1 69 ? 10.869 -8.382 -12.556 1.00 55.62 69 ILE A C 1
ATOM 571 O O . ILE A 1 69 ? 9.782 -8.902 -12.335 1.00 55.62 69 ILE A O 1
ATOM 575 N N . HIS A 1 70 ? 11.364 -8.135 -13.774 1.00 56.03 70 HIS A N 1
ATOM 576 C CA . HIS A 1 70 ? 10.810 -8.512 -15.087 1.00 56.03 70 HIS A CA 1
ATOM 577 C C . HIS A 1 70 ? 9.400 -7.997 -15.453 1.00 56.03 70 HIS A C 1
ATOM 579 O O . HIS A 1 70 ? 8.479 -7.948 -14.649 1.00 56.03 70 HIS A O 1
ATOM 585 N N . GLN A 1 71 ? 9.225 -7.658 -16.735 1.00 65.75 71 GLN A N 1
ATOM 586 C CA . GLN A 1 71 ? 7.982 -7.127 -17.327 1.00 65.75 71 GLN A CA 1
ATOM 587 C C . GLN A 1 71 ? 6.875 -8.193 -17.513 1.00 65.75 71 GLN A C 1
ATOM 589 O O . GLN A 1 71 ? 5.890 -7.947 -18.196 1.00 65.75 71 GLN A O 1
ATOM 594 N N . SER A 1 72 ? 7.052 -9.380 -16.930 1.00 75.12 72 SER A N 1
ATOM 595 C CA . SER A 1 72 ? 6.229 -10.583 -17.115 1.00 75.12 72 SER A CA 1
ATOM 596 C C . SER A 1 72 ? 5.699 -11.100 -15.770 1.00 75.12 72 SER A C 1
ATOM 598 O O . SER A 1 72 ? 5.875 -12.265 -15.417 1.00 75.12 72 SER A O 1
ATOM 600 N N . THR A 1 73 ? 5.163 -10.201 -14.941 1.00 89.25 73 THR A N 1
ATOM 601 C CA . THR A 1 73 ? 4.353 -10.597 -13.782 1.00 89.25 73 THR A CA 1
ATOM 602 C C . THR A 1 73 ? 2.967 -9.968 -13.931 1.00 89.25 73 THR A C 1
ATOM 604 O O . THR A 1 73 ? 2.902 -8.743 -14.060 1.00 89.25 73 THR A O 1
ATOM 607 N N . PRO A 1 74 ? 1.874 -10.748 -13.883 1.00 93.56 74 PRO A N 1
ATOM 608 C CA . PRO A 1 74 ? 0.521 -10.211 -14.013 1.00 93.56 74 PRO A CA 1
ATOM 609 C C . PRO A 1 74 ? 0.167 -9.177 -12.933 1.00 93.56 74 PRO A C 1
ATOM 611 O O . PRO A 1 74 ? 0.603 -9.281 -11.784 1.00 93.56 74 PRO A O 1
ATOM 614 N N . ILE A 1 75 ? -0.595 -8.149 -13.306 1.00 94.94 75 ILE A N 1
ATOM 615 C CA . ILE A 1 75 ? -0.790 -6.910 -12.535 1.00 94.94 75 ILE A CA 1
ATOM 616 C C . ILE A 1 75 ? -1.658 -7.160 -11.292 1.00 94.94 75 ILE A C 1
ATOM 618 O O . ILE A 1 75 ? -1.261 -6.827 -10.169 1.00 94.94 75 ILE A O 1
ATOM 622 N N . LEU A 1 76 ? -2.809 -7.812 -11.462 1.00 96.81 76 LEU A N 1
ATOM 623 C CA . LEU A 1 76 ? -3.679 -8.236 -10.362 1.00 96.81 76 LEU A CA 1
ATOM 624 C C . LEU A 1 76 ? -3.015 -9.315 -9.507 1.00 96.81 76 LEU A C 1
ATOM 626 O O . LEU A 1 76 ? -3.258 -9.355 -8.303 1.00 96.81 76 LEU A O 1
ATOM 630 N N . PHE A 1 77 ? -2.123 -10.144 -10.061 1.00 95.69 77 PHE A N 1
ATOM 631 C CA . PHE A 1 77 ? -1.319 -11.065 -9.248 1.00 95.69 77 PHE A CA 1
ATOM 632 C C . PHE A 1 77 ? -0.395 -10.325 -8.260 1.00 95.69 77 PHE A C 1
ATOM 634 O O . PHE A 1 77 ? -0.269 -10.750 -7.106 1.00 95.69 77 PHE A O 1
ATOM 641 N N . GLN A 1 78 ? 0.191 -9.182 -8.642 1.00 95.06 78 GLN A N 1
ATOM 642 C CA . GLN A 1 78 ? 0.954 -8.331 -7.712 1.00 95.06 78 GLN A CA 1
ATOM 643 C C . GLN A 1 78 ? 0.050 -7.704 -6.642 1.00 95.06 78 GLN A C 1
ATOM 645 O O . GLN A 1 78 ? 0.393 -7.728 -5.454 1.00 95.06 78 GLN A O 1
ATOM 650 N N . GLN A 1 79 ? -1.120 -7.193 -7.044 1.00 97.19 79 GLN A N 1
ATOM 651 C CA . GLN A 1 79 ? -2.111 -6.639 -6.120 1.00 97.19 79 GLN A CA 1
ATOM 652 C C . GLN A 1 79 ? -2.574 -7.693 -5.103 1.00 97.19 79 GLN A C 1
ATOM 654 O O . GLN A 1 79 ? -2.532 -7.452 -3.897 1.00 97.19 79 GLN A O 1
ATOM 659 N N . TRP A 1 80 ? -2.949 -8.886 -5.574 1.00 97.69 80 TRP A N 1
ATOM 660 C CA . TRP A 1 80 ? -3.350 -10.029 -4.753 1.00 97.69 80 TRP A CA 1
ATOM 661 C C . TRP A 1 80 ? -2.270 -10.380 -3.731 1.00 97.69 80 TRP A C 1
ATOM 663 O O . TRP A 1 80 ? -2.568 -10.450 -2.539 1.00 97.69 80 TRP A O 1
ATOM 673 N N . ARG A 1 81 ? -1.000 -10.507 -4.145 1.00 96.88 81 ARG A N 1
ATOM 674 C CA . ARG A 1 81 ? 0.115 -10.790 -3.222 1.00 96.88 81 ARG A CA 1
ATOM 675 C C . ARG A 1 81 ? 0.217 -9.764 -2.094 1.00 96.88 81 ARG A C 1
ATOM 677 O O . ARG A 1 81 ? 0.366 -10.153 -0.935 1.00 96.88 81 ARG A O 1
ATOM 684 N N . ASN A 1 82 ? 0.112 -8.478 -2.415 1.00 97.25 82 ASN A N 1
ATOM 685 C CA . ASN A 1 82 ? 0.204 -7.407 -1.426 1.00 97.25 82 ASN A CA 1
ATOM 686 C C . ASN A 1 82 ? -1.060 -7.310 -0.546 1.00 97.25 82 ASN A C 1
ATOM 688 O O . ASN A 1 82 ? -0.959 -7.028 0.647 1.00 97.25 82 ASN A O 1
ATOM 692 N N . TRP A 1 83 ? -2.233 -7.683 -1.064 1.00 98.12 83 TRP A N 1
ATOM 693 C CA . TRP A 1 83 ? -3.434 -7.881 -0.250 1.00 98.12 83 TRP A CA 1
ATOM 694 C C . TRP A 1 83 ? -3.291 -9.068 0.727 1.00 98.12 83 TRP A C 1
ATOM 696 O O . TRP A 1 83 ? -3.644 -8.941 1.900 1.00 98.12 83 TRP A O 1
ATOM 706 N N . LYS A 1 84 ? -2.690 -10.205 0.327 1.00 98.25 84 LYS A N 1
ATOM 707 C CA . LYS A 1 84 ? -2.399 -11.319 1.265 1.00 98.25 84 LYS A CA 1
ATOM 708 C C . LYS A 1 84 ? -1.372 -10.925 2.340 1.00 98.25 84 LYS A C 1
ATOM 710 O O . LYS A 1 84 ? -1.466 -11.386 3.482 1.00 98.25 84 LYS A O 1
ATOM 715 N N . GLU A 1 85 ? -0.410 -10.068 2.007 1.00 97.81 85 GLU A N 1
ATOM 716 C CA . GLU A 1 85 ? 0.558 -9.481 2.947 1.00 97.81 85 GLU A CA 1
ATOM 717 C C . GLU A 1 85 ? -0.125 -8.546 3.963 1.00 97.81 85 GLU A C 1
ATOM 719 O O . GLU A 1 85 ? 0.088 -8.684 5.175 1.00 97.81 85 GLU A O 1
ATOM 724 N N . PHE A 1 86 ? -1.034 -7.684 3.496 1.00 98.12 86 PHE A N 1
ATOM 725 C CA . PHE A 1 86 ? -1.933 -6.905 4.348 1.00 98.12 86 PHE A CA 1
ATOM 726 C C . PHE A 1 86 ? -2.757 -7.812 5.272 1.00 98.12 86 PHE A C 1
ATOM 728 O O . PHE A 1 86 ? -2.688 -7.643 6.487 1.00 98.12 86 PHE A O 1
ATOM 735 N N . ARG A 1 87 ? -3.463 -8.826 4.747 1.00 98.00 87 ARG A N 1
ATOM 736 C CA . ARG A 1 87 ? -4.262 -9.778 5.547 1.00 98.00 87 ARG A CA 1
ATOM 737 C C . ARG A 1 87 ? -3.433 -10.477 6.631 1.00 98.00 87 ARG A C 1
ATOM 739 O O . ARG A 1 87 ? -3.871 -10.618 7.774 1.00 98.00 87 ARG A O 1
ATOM 746 N N . THR A 1 88 ? -2.200 -10.861 6.304 1.00 97.94 88 THR A N 1
ATOM 747 C CA . THR A 1 88 ? -1.246 -11.445 7.265 1.00 97.94 88 THR A CA 1
ATOM 748 C C . THR A 1 88 ? -0.886 -10.441 8.369 1.00 97.94 88 THR A C 1
ATOM 750 O O . THR A 1 88 ? -0.863 -10.783 9.557 1.00 97.94 88 THR A O 1
ATOM 753 N N . THR A 1 89 ? -0.681 -9.177 7.998 1.00 97.31 89 THR A N 1
ATOM 754 C CA . THR A 1 89 ? -0.399 -8.070 8.922 1.00 97.31 89 THR A CA 1
ATOM 755 C C . THR A 1 89 ? -1.607 -7.725 9.803 1.00 97.31 89 THR A C 1
ATOM 757 O O . THR A 1 89 ? -1.436 -7.546 11.010 1.00 97.31 89 THR A O 1
ATOM 760 N N . GLN A 1 90 ? -2.824 -7.723 9.247 1.00 97.31 90 GLN A N 1
ATOM 761 C CA . GLN A 1 90 ? -4.115 -7.545 9.931 1.00 97.31 90 GLN A CA 1
ATOM 762 C C . GLN A 1 90 ? -4.261 -8.499 11.124 1.00 97.31 90 GLN A C 1
ATOM 764 O O . GLN A 1 90 ? -4.598 -8.088 12.242 1.00 97.31 90 GLN A O 1
ATOM 769 N N . VAL A 1 91 ? -3.987 -9.788 10.892 1.00 96.81 91 VAL A N 1
ATOM 770 C CA . VAL A 1 91 ? -4.059 -10.842 11.914 1.00 96.81 91 VAL A CA 1
ATOM 771 C C . VAL A 1 91 ? -2.917 -10.693 12.924 1.00 96.81 91 VAL A C 1
ATOM 773 O O . VAL A 1 91 ? -3.145 -10.784 14.133 1.00 96.81 91 VAL A O 1
ATOM 776 N N . GLY A 1 92 ? -1.700 -10.383 12.465 1.00 96.88 92 GLY A N 1
ATOM 777 C CA . GLY A 1 92 ? -0.549 -10.118 13.336 1.00 96.88 92 GLY A CA 1
ATOM 778 C C . GLY A 1 92 ? -0.765 -8.939 14.297 1.00 96.88 92 GLY A C 1
ATOM 779 O O . GLY A 1 92 ? -0.471 -9.052 15.492 1.00 96.88 92 GLY A O 1
ATOM 780 N N . LYS A 1 93 ? -1.338 -7.828 13.810 1.00 95.25 93 LYS A N 1
ATOM 781 C CA . LYS A 1 93 ? -1.722 -6.661 14.623 1.00 95.25 93 LYS A CA 1
ATOM 782 C C . LYS A 1 93 ? -2.789 -7.063 15.652 1.00 95.25 93 LYS A C 1
ATOM 784 O O . LYS A 1 93 ? -2.550 -6.895 16.848 1.00 95.25 93 LYS A O 1
ATOM 789 N N . ARG A 1 94 ? -3.894 -7.705 15.245 1.00 94.31 94 ARG A N 1
ATOM 790 C CA . ARG A 1 94 ? -4.945 -8.208 16.165 1.00 94.31 94 ARG A CA 1
ATOM 791 C C . ARG A 1 94 ? -4.391 -9.079 17.292 1.00 94.31 94 ARG A C 1
ATOM 793 O O . ARG A 1 94 ? -4.712 -8.863 18.460 1.00 94.31 94 ARG A O 1
ATOM 800 N N . LEU A 1 95 ? -3.496 -10.015 16.976 1.00 94.94 95 LEU A N 1
ATOM 801 C CA . LEU A 1 95 ? -2.850 -10.866 17.981 1.00 94.94 95 LEU A CA 1
ATOM 802 C C . LEU A 1 95 ? -1.961 -10.069 18.957 1.00 94.94 95 LEU A C 1
ATOM 804 O O . LEU A 1 95 ? -1.963 -10.370 20.152 1.00 94.94 95 LEU A O 1
ATOM 808 N N . ARG A 1 96 ? -1.254 -9.029 18.487 1.00 94.56 96 ARG A N 1
ATOM 809 C CA . ARG A 1 96 ? -0.411 -8.136 19.311 1.00 94.56 96 ARG A CA 1
ATOM 810 C C . ARG A 1 96 ? -1.222 -7.243 20.264 1.00 94.56 96 ARG A C 1
ATOM 812 O O . ARG A 1 96 ? -0.778 -7.005 21.390 1.00 94.56 96 ARG A O 1
ATOM 819 N N . TYR A 1 97 ? -2.398 -6.777 19.841 1.00 92.88 97 TYR A N 1
ATOM 820 C CA . TYR A 1 97 ? -3.284 -5.898 20.624 1.00 92.88 97 TYR A CA 1
ATOM 821 C C . TYR A 1 97 ? -4.381 -6.644 21.415 1.00 92.88 97 TYR A C 1
ATOM 823 O O . TYR A 1 97 ? -5.248 -6.030 22.037 1.00 92.88 97 TYR A O 1
ATOM 831 N N . ARG A 1 98 ? -4.327 -7.983 21.465 1.00 87.81 98 ARG A N 1
ATOM 832 C CA . ARG A 1 98 ? -5.205 -8.812 22.309 1.00 87.81 98 ARG A CA 1
ATOM 833 C C . ARG A 1 98 ? -5.090 -8.431 23.801 1.00 87.81 98 ARG A C 1
ATOM 835 O O . ARG A 1 98 ? -4.026 -8.022 24.264 1.00 87.81 98 ARG A O 1
ATOM 842 N N . ARG A 1 99 ? -6.170 -8.690 24.559 1.00 82.25 99 ARG A N 1
ATOM 843 C CA . ARG A 1 99 ? -6.396 -8.355 25.991 1.00 82.25 99 ARG A CA 1
ATOM 844 C C . ARG A 1 99 ? -6.776 -6.882 26.226 1.00 82.25 99 ARG A C 1
ATOM 846 O O . ARG A 1 99 ? -6.043 -6.154 26.879 1.00 82.25 99 ARG A O 1
ATOM 853 N N . GLY A 1 100 ? -7.913 -6.443 25.679 1.00 85.00 100 GLY A N 1
ATOM 854 C CA . GLY A 1 100 ? -8.502 -5.110 25.925 1.00 85.00 100 GLY A CA 1
ATOM 855 C C . GLY A 1 100 ? -7.841 -3.936 25.189 1.00 85.00 100 GLY A C 1
ATOM 856 O O . GLY A 1 100 ? -8.470 -2.904 24.994 1.00 85.00 100 GLY A O 1
ATOM 857 N N . ARG A 1 101 ? -6.610 -4.111 24.702 1.00 95.19 101 ARG A N 1
ATOM 858 C CA . ARG A 1 101 ? -5.778 -3.074 24.068 1.00 95.19 101 ARG A CA 1
ATOM 859 C C . ARG A 1 101 ? -6.059 -2.846 22.577 1.00 95.19 101 ARG A C 1
ATOM 861 O O . ARG A 1 101 ? -5.274 -2.194 21.903 1.00 95.19 101 ARG A O 1
ATOM 868 N N . PHE A 1 102 ? -7.161 -3.369 22.037 1.00 95.62 102 PHE A N 1
ATOM 869 C CA . PHE A 1 102 ? -7.499 -3.177 20.619 1.00 95.62 102 PHE A CA 1
ATOM 870 C C . PHE A 1 102 ? -7.849 -1.715 20.294 1.00 95.62 102 PHE A C 1
ATOM 872 O O . PHE A 1 102 ? -7.475 -1.230 19.231 1.00 95.62 102 PHE A O 1
ATOM 879 N N . HIS A 1 103 ? -8.427 -0.987 21.254 1.00 95.31 103 HIS A N 1
ATOM 880 C CA . HIS A 1 103 ? -8.657 0.456 21.149 1.00 95.31 103 HIS A CA 1
ATOM 881 C C . HIS A 1 103 ? -7.351 1.260 20.950 1.00 95.31 103 HIS A C 1
ATOM 883 O O . HIS A 1 103 ? -7.368 2.286 20.283 1.00 95.31 103 HIS A O 1
ATOM 889 N N . GLU A 1 104 ? -6.199 0.793 21.463 1.00 96.12 104 GLU A N 1
ATOM 890 C CA . GLU A 1 104 ? -4.891 1.426 21.197 1.00 96.12 104 GLU A CA 1
ATOM 891 C C . GLU A 1 104 ? -4.549 1.374 19.701 1.00 96.12 104 GLU A C 1
ATOM 893 O O . GLU A 1 104 ? -3.967 2.309 19.156 1.00 96.12 104 GLU A O 1
ATOM 898 N N . TYR A 1 105 ? -4.899 0.268 19.037 1.00 96.12 105 TYR A N 1
ATOM 899 C CA . TYR A 1 105 ? -4.654 0.086 17.611 1.00 96.12 105 TYR A CA 1
ATOM 900 C C . TYR A 1 105 ? -5.630 0.900 16.768 1.00 96.12 105 TYR A C 1
ATOM 902 O O . TYR A 1 105 ? -5.205 1.613 15.869 1.00 96.12 105 TYR A O 1
ATOM 910 N N . GLU A 1 106 ? -6.916 0.842 17.096 1.00 96.38 106 GLU A N 1
ATOM 911 C CA . GLU A 1 106 ? -7.965 1.619 16.438 1.00 96.38 106 GLU A CA 1
ATOM 912 C C . GLU A 1 106 ? -7.726 3.135 16.545 1.00 96.38 106 GLU A C 1
ATOM 914 O O . GLU A 1 106 ? -7.826 3.846 15.547 1.00 96.38 106 GLU A O 1
ATOM 919 N N . ASN A 1 107 ? -7.304 3.627 17.714 1.00 96.44 107 ASN A N 1
ATOM 920 C CA . ASN A 1 107 ? -6.915 5.027 17.887 1.00 96.44 107 ASN A CA 1
ATOM 921 C C . ASN A 1 107 ? -5.677 5.387 17.050 1.00 96.44 107 ASN A C 1
ATOM 923 O O . ASN A 1 107 ? -5.664 6.448 16.435 1.00 96.44 107 ASN A O 1
ATOM 927 N N . ALA A 1 108 ? -4.674 4.505 16.961 1.00 96.31 108 ALA A N 1
ATOM 928 C CA . ALA A 1 108 ? -3.506 4.718 16.100 1.00 96.31 108 ALA A CA 1
ATOM 929 C C . ALA A 1 108 ? -3.840 4.656 14.594 1.00 96.31 108 ALA A C 1
ATOM 931 O O . ALA A 1 108 ? -3.161 5.297 13.794 1.00 96.31 108 ALA A O 1
ATOM 932 N N . VAL A 1 109 ? -4.879 3.910 14.199 1.00 97.00 109 VAL A N 1
ATOM 933 C CA . VAL A 1 109 ? -5.416 3.922 12.829 1.00 97.00 109 VAL A CA 1
ATOM 934 C C . VAL A 1 109 ? -6.111 5.251 12.546 1.00 97.00 109 VAL A C 1
ATOM 936 O O . VAL A 1 109 ? -5.777 5.909 11.563 1.00 97.00 109 VAL A O 1
ATOM 939 N N . ARG A 1 110 ? -7.017 5.678 13.436 1.00 97.19 110 ARG A N 1
ATOM 940 C CA . ARG A 1 110 ? -7.752 6.945 13.318 1.00 97.19 110 ARG A CA 1
ATOM 941 C C . ARG A 1 110 ? -6.814 8.155 13.297 1.00 97.19 110 ARG A C 1
ATOM 943 O O . ARG A 1 110 ? -6.980 9.019 12.447 1.00 97.19 110 ARG A O 1
ATOM 950 N N . GLN A 1 111 ? -5.803 8.181 14.171 1.00 97.00 111 GLN A N 1
ATOM 951 C CA . GLN A 1 111 ? -4.800 9.247 14.216 1.00 97.00 111 GLN A CA 1
ATOM 952 C C . GLN A 1 111 ? -4.016 9.343 12.900 1.00 97.00 111 GLN A C 1
ATOM 954 O O . GLN A 1 111 ? -3.989 10.415 12.307 1.00 97.00 111 GLN A O 1
ATOM 959 N N . LEU A 1 112 ? -3.424 8.243 12.410 1.00 97.00 112 LEU A N 1
ATOM 960 C CA . LEU A 1 112 ? -2.610 8.293 11.188 1.00 97.00 112 LEU A CA 1
ATOM 961 C C . LEU A 1 112 ? -3.443 8.696 9.960 1.00 97.00 112 LEU A C 1
ATOM 963 O O . LEU A 1 112 ? -2.955 9.415 9.093 1.00 97.00 112 LEU A O 1
ATOM 967 N N . LEU A 1 113 ? -4.702 8.258 9.883 1.00 96.81 113 LEU A N 1
ATOM 968 C CA . LEU A 1 113 ? -5.607 8.650 8.801 1.00 96.81 113 LEU A CA 1
ATOM 969 C C . LEU A 1 113 ? -5.985 10.137 8.890 1.00 96.81 113 LEU A C 1
ATOM 971 O O . LEU A 1 113 ? -5.886 10.838 7.885 1.00 96.81 113 LEU A O 1
ATOM 975 N N . GLN A 1 114 ? -6.283 10.650 10.088 1.00 96.94 114 GLN A N 1
ATOM 976 C CA . GLN A 1 114 ? -6.533 12.077 10.318 1.00 96.94 114 GLN A CA 1
ATOM 977 C C . GLN A 1 114 ? -5.303 12.951 10.002 1.00 96.94 114 GLN A C 1
ATOM 979 O O . GLN A 1 114 ? -5.447 14.005 9.386 1.00 96.94 114 GLN A O 1
ATOM 984 N N . GLU A 1 115 ? -4.093 12.504 10.357 1.00 97.12 115 GLU A N 1
ATOM 985 C CA . GLU A 1 115 ? -2.819 13.163 10.015 1.00 97.12 115 GLU A CA 1
ATOM 986 C C . GLU A 1 115 ? -2.569 13.227 8.496 1.00 97.12 115 GLU A C 1
ATOM 988 O O . GLU A 1 115 ? -1.874 14.127 8.029 1.00 97.12 115 GLU A O 1
ATOM 993 N N . ASN A 1 116 ? -3.173 12.319 7.721 1.00 97.06 116 ASN A N 1
ATOM 994 C CA . ASN A 1 116 ? -3.145 12.308 6.254 1.00 97.06 116 ASN A CA 1
ATOM 995 C C . ASN A 1 116 ? -4.454 12.846 5.623 1.00 97.06 116 ASN A C 1
ATOM 997 O O . ASN A 1 116 ? -4.703 12.635 4.439 1.00 97.06 116 ASN A O 1
ATOM 1001 N N . GLY A 1 117 ? -5.296 13.548 6.395 1.00 96.44 117 GLY A N 1
ATOM 1002 C CA . GLY A 1 117 ? -6.509 14.224 5.912 1.00 96.44 117 GLY A CA 1
ATOM 1003 C C . GLY A 1 117 ? -7.756 13.345 5.735 1.00 96.44 117 GLY A C 1
ATOM 1004 O O . GLY A 1 117 ? -8.815 13.864 5.387 1.00 96.44 117 GLY A O 1
ATOM 1005 N N . VAL A 1 118 ? -7.678 12.040 6.010 1.00 95.19 118 VAL A N 1
ATOM 1006 C CA . VAL A 1 118 ? -8.804 11.100 5.887 1.00 95.19 118 VAL A CA 1
ATOM 1007 C C . VAL A 1 118 ? -9.661 11.145 7.158 1.00 95.19 118 VAL A C 1
ATOM 1009 O O . VAL A 1 118 ? -9.384 10.475 8.154 1.00 95.19 118 VAL A O 1
ATOM 1012 N N . CYS A 1 119 ? -10.709 11.971 7.130 1.00 90.25 119 CYS A N 1
ATOM 1013 C CA . CYS A 1 119 ? -11.640 12.170 8.243 1.00 90.25 119 CYS A CA 1
ATOM 1014 C C . CYS A 1 119 ? -12.883 11.266 8.116 1.00 90.25 119 CYS A C 1
ATOM 1016 O O . CYS A 1 119 ? -13.958 11.718 7.727 1.00 90.25 119 CYS A O 1
ATOM 1018 N N . THR A 1 120 ? -12.728 9.978 8.435 1.00 88.62 120 THR A N 1
ATOM 1019 C CA . THR A 1 120 ? -13.812 8.975 8.408 1.00 88.62 120 THR A CA 1
ATOM 1020 C C . THR A 1 120 ? -14.214 8.555 9.828 1.00 88.62 120 THR A C 1
ATOM 1022 O O . THR A 1 120 ? -13.374 8.493 10.729 1.00 88.62 120 THR A O 1
ATOM 1025 N N . GLU A 1 121 ? -15.486 8.201 10.047 1.00 91.06 121 GLU A N 1
ATOM 1026 C CA . GLU A 1 121 ? -15.926 7.555 11.292 1.00 91.06 121 GLU A CA 1
ATOM 1027 C C . GLU A 1 121 ? -15.474 6.082 11.314 1.00 91.06 121 GLU A C 1
ATOM 1029 O O . GLU A 1 121 ? -16.098 5.199 10.728 1.00 91.06 121 GLU A O 1
ATOM 1034 N N . ILE A 1 122 ? -14.349 5.809 11.980 1.00 88.75 122 ILE A N 1
ATOM 1035 C CA . ILE A 1 122 ? -13.718 4.482 11.979 1.00 88.75 122 ILE A CA 1
ATOM 1036 C C . ILE A 1 122 ? -14.094 3.687 13.230 1.00 88.75 122 ILE A C 1
ATOM 1038 O O . ILE A 1 122 ? -13.706 4.059 14.343 1.00 88.75 122 ILE A O 1
ATOM 1042 N N . HIS A 1 123 ? -14.753 2.551 12.989 1.00 93.44 123 HIS A N 1
ATOM 1043 C CA . HIS A 1 123 ? -15.069 1.494 13.948 1.00 93.44 123 HIS A CA 1
ATOM 1044 C C . HIS A 1 123 ? -14.434 0.174 13.484 1.00 93.44 123 HIS A C 1
ATOM 1046 O O . HIS A 1 123 ? -14.976 -0.523 12.626 1.00 93.44 123 HIS A O 1
ATOM 1052 N N . LEU A 1 124 ? -13.261 -0.180 14.013 1.00 95.56 124 LEU A N 1
ATOM 1053 C CA . LEU A 1 124 ? -12.591 -1.437 13.669 1.00 95.56 124 LEU A CA 1
ATOM 1054 C C . LEU A 1 124 ? -13.066 -2.580 14.567 1.00 95.56 124 LEU A C 1
ATOM 1056 O O . LEU A 1 124 ? -13.261 -2.427 15.771 1.00 95.56 124 LEU A O 1
ATOM 1060 N N . ARG A 1 125 ? -13.156 -3.787 14.003 1.00 95.62 125 ARG A N 1
ATOM 1061 C CA . ARG A 1 125 ? -13.544 -4.990 14.754 1.00 95.62 125 ARG A CA 1
ATOM 1062 C C . ARG A 1 125 ? -12.337 -5.881 15.030 1.00 95.62 125 ARG A C 1
ATOM 1064 O O . ARG A 1 125 ? -11.514 -6.152 14.147 1.00 95.62 125 ARG A O 1
ATOM 1071 N N . PHE A 1 126 ? -12.252 -6.377 16.269 1.00 95.12 126 PHE A N 1
ATOM 1072 C CA . PHE A 1 126 ? -11.163 -7.258 16.710 1.00 95.12 126 PHE A CA 1
ATOM 1073 C C . PHE A 1 126 ? -11.082 -8.549 15.882 1.00 95.12 126 PHE A C 1
ATOM 1075 O O . PHE A 1 126 ? -9.987 -9.059 15.660 1.00 95.12 126 PHE A O 1
ATOM 1082 N N . ASP A 1 127 ? -12.211 -9.064 15.395 1.00 94.69 127 ASP A N 1
ATOM 1083 C CA . ASP A 1 127 ? -12.229 -10.121 14.387 1.00 94.69 127 ASP A CA 1
ATOM 1084 C C . ASP A 1 127 ? -12.430 -9.529 12.988 1.00 94.69 127 ASP A C 1
ATOM 1086 O O . ASP A 1 127 ? -13.503 -9.033 12.649 1.00 94.69 127 ASP A O 1
ATOM 1090 N N . HIS A 1 128 ? -11.394 -9.645 12.159 1.00 93.81 128 HIS A N 1
ATOM 1091 C CA . HIS A 1 128 ? -11.401 -9.246 10.751 1.00 93.81 128 HIS A CA 1
ATOM 1092 C C . HIS A 1 128 ? -12.527 -9.857 9.901 1.00 93.81 128 HIS A C 1
ATOM 1094 O O . HIS A 1 128 ? -12.945 -9.252 8.919 1.00 93.81 128 HIS A O 1
ATOM 1100 N N . ARG A 1 129 ? -13.058 -11.029 10.278 1.00 94.56 129 ARG A N 1
ATOM 1101 C CA . ARG A 1 129 ? -14.164 -11.688 9.558 1.00 94.56 129 ARG A CA 1
ATOM 1102 C C . ARG A 1 129 ? -15.513 -11.013 9.770 1.00 94.56 129 ARG A C 1
ATOM 1104 O O . ARG A 1 129 ? -16.453 -11.306 9.046 1.00 94.56 129 ARG A O 1
ATOM 1111 N N . GLN A 1 130 ? -15.608 -10.154 10.780 1.00 95.88 130 GLN A N 1
ATOM 1112 C CA . GLN A 1 130 ? -16.825 -9.422 11.121 1.00 95.88 130 GLN A CA 1
ATOM 1113 C C . GLN A 1 130 ? -16.812 -8.002 10.548 1.00 95.88 130 GLN A C 1
ATOM 1115 O O . GLN A 1 130 ? -17.823 -7.312 10.672 1.00 95.88 130 GLN A O 1
ATOM 1120 N N . GLN A 1 131 ? -15.681 -7.556 9.980 1.00 95.81 131 GLN A N 1
ATOM 1121 C CA . GLN A 1 131 ? -15.536 -6.225 9.393 1.00 95.81 131 GLN A CA 1
ATOM 1122 C C . GLN A 1 131 ? -16.261 -6.116 8.053 1.00 95.81 131 GLN A C 1
ATOM 1124 O O . GLN A 1 131 ? -16.242 -7.050 7.250 1.00 95.81 131 GLN A O 1
ATOM 1129 N N . THR A 1 132 ? -16.831 -4.944 7.775 1.00 95.50 132 THR A N 1
ATOM 1130 C CA . THR A 1 132 ? -17.384 -4.626 6.449 1.00 95.50 132 THR A CA 1
ATOM 1131 C C . THR A 1 132 ? -16.280 -4.510 5.388 1.00 95.50 132 THR A C 1
ATOM 1133 O O . THR A 1 132 ? -15.087 -4.429 5.701 1.00 95.50 132 THR A O 1
ATOM 1136 N N . ARG A 1 133 ? -16.660 -4.476 4.103 1.00 96.06 133 ARG A N 1
ATOM 1137 C CA . ARG A 1 133 ? -15.716 -4.242 2.993 1.00 96.06 133 ARG A CA 1
ATOM 1138 C C . ARG A 1 133 ? -14.949 -2.926 3.179 1.00 96.06 133 ARG A C 1
ATOM 1140 O O . ARG A 1 133 ? -13.726 -2.917 3.079 1.00 96.06 133 ARG A O 1
ATOM 1147 N N . LEU A 1 134 ? -15.669 -1.860 3.536 1.00 95.75 134 LEU A N 1
ATOM 1148 C CA . LEU A 1 134 ? -15.117 -0.532 3.802 1.00 95.75 134 LEU A CA 1
ATOM 1149 C C . LEU A 1 134 ? -14.209 -0.515 5.046 1.00 95.75 134 LEU A C 1
ATOM 1151 O O . LEU A 1 134 ? -13.099 0.000 4.971 1.00 95.75 134 LEU A O 1
ATOM 1155 N N . GLU A 1 135 ? -14.608 -1.149 6.157 1.00 96.31 135 GLU A N 1
ATOM 1156 C CA . GLU A 1 135 ? -13.764 -1.264 7.363 1.00 96.31 135 GLU A CA 1
ATOM 1157 C C . GLU A 1 135 ? -12.425 -1.979 7.066 1.00 96.31 135 GLU A C 1
ATOM 1159 O O . GLU A 1 135 ? -11.384 -1.587 7.593 1.00 96.31 135 GLU A O 1
ATOM 1164 N N . ASN A 1 136 ? -12.425 -3.007 6.204 1.00 97.44 136 ASN A N 1
ATOM 1165 C CA . ASN A 1 136 ? -11.190 -3.652 5.739 1.00 97.44 136 ASN A CA 1
ATOM 1166 C C . ASN A 1 136 ? -10.376 -2.742 4.797 1.00 97.44 136 ASN A C 1
ATOM 1168 O O . ASN A 1 136 ? -9.148 -2.745 4.866 1.00 97.44 136 ASN A O 1
ATOM 1172 N N . TRP A 1 137 ? -11.036 -1.961 3.935 1.00 97.81 137 TRP A N 1
ATOM 1173 C CA . TRP A 1 137 ? -10.380 -1.044 2.996 1.00 97.81 137 TRP A CA 1
ATOM 1174 C C . TRP A 1 137 ? -9.673 0.122 3.699 1.00 97.81 137 TRP A C 1
ATOM 1176 O O . TRP A 1 137 ? -8.526 0.432 3.390 1.00 97.81 137 TRP A O 1
ATOM 1186 N N . ILE A 1 138 ? -10.310 0.702 4.716 1.00 97.44 138 ILE A N 1
ATOM 1187 C CA . ILE A 1 138 ? -9.728 1.734 5.585 1.00 97.44 138 ILE A CA 1
ATOM 1188 C C . ILE A 1 138 ? -8.483 1.196 6.313 1.00 97.44 138 ILE A C 1
ATOM 1190 O O . ILE A 1 138 ? -7.460 1.875 6.414 1.00 97.44 138 ILE A O 1
ATOM 1194 N N . GLU A 1 139 ? -8.519 -0.056 6.780 1.00 97.81 139 GLU A N 1
ATOM 1195 C CA . GLU A 1 139 ? -7.359 -0.680 7.427 1.00 97.81 139 GLU A CA 1
ATOM 1196 C C . GLU A 1 139 ? -6.213 -0.980 6.434 1.00 97.81 139 GLU A C 1
ATOM 1198 O O . GLU A 1 139 ? -5.038 -0.912 6.807 1.00 97.81 139 GLU A O 1
ATOM 1203 N N . PHE A 1 140 ? -6.534 -1.251 5.163 1.00 98.38 140 PHE A N 1
ATOM 1204 C CA . PHE A 1 140 ? -5.566 -1.379 4.064 1.00 98.38 140 PHE A CA 1
ATOM 1205 C C . PHE A 1 140 ? -4.941 -0.028 3.682 1.00 98.38 140 PHE A C 1
ATOM 1207 O O . PHE A 1 140 ? -3.728 0.061 3.483 1.00 98.38 140 PHE A O 1
ATOM 1214 N N . GLN A 1 141 ? -5.732 1.047 3.681 1.00 98.25 141 GLN A N 1
ATOM 1215 C CA . GLN A 1 141 ? -5.236 2.410 3.499 1.00 98.25 141 GLN A CA 1
ATOM 1216 C C . GLN A 1 141 ? -4.271 2.809 4.625 1.00 98.25 141 GLN A C 1
ATOM 1218 O O . GLN A 1 141 ? -3.164 3.269 4.353 1.00 98.25 141 GLN A O 1
ATOM 1223 N N . TYR A 1 142 ? -4.624 2.538 5.887 1.00 98.12 142 TYR A N 1
ATOM 1224 C CA . TYR A 1 142 ? -3.717 2.705 7.029 1.00 98.12 142 TYR A CA 1
ATOM 1225 C C . TYR A 1 142 ? -2.414 1.901 6.875 1.00 98.12 142 TYR A C 1
ATOM 1227 O O . TYR A 1 142 ? -1.332 2.408 7.179 1.00 98.12 142 TYR A O 1
ATOM 1235 N N . PHE A 1 143 ? -2.494 0.652 6.401 1.00 98.31 143 PHE A N 1
ATOM 1236 C CA . PHE A 1 143 ? -1.317 -0.184 6.153 1.00 98.31 143 PHE A CA 1
ATOM 1237 C C . PHE A 1 143 ? -0.370 0.466 5.130 1.00 98.31 143 PHE A C 1
ATOM 1239 O O . PHE A 1 143 ? 0.841 0.501 5.362 1.00 98.31 143 PHE A O 1
ATOM 1246 N N . HIS A 1 144 ? -0.906 1.069 4.065 1.00 98.31 144 HIS A N 1
ATOM 1247 C CA . HIS A 1 144 ? -0.094 1.767 3.069 1.00 98.31 144 HIS A CA 1
ATOM 1248 C C . HIS A 1 144 ? 0.368 3.167 3.476 1.00 98.31 144 HIS A C 1
ATOM 1250 O O . HIS A 1 144 ? 1.478 3.531 3.088 1.00 98.31 144 HIS A O 1
ATOM 1256 N N . PHE A 1 145 ? -0.376 3.915 4.297 1.00 98.38 145 PHE A N 1
ATOM 1257 C CA . PHE A 1 145 ? 0.152 5.134 4.922 1.00 98.38 145 PHE A CA 1
ATOM 1258 C C . PHE A 1 145 ? 1.324 4.810 5.858 1.00 98.38 145 PHE A C 1
ATOM 1260 O O . PHE A 1 145 ? 2.336 5.502 5.831 1.00 98.38 145 PHE A O 1
ATOM 1267 N N . PHE A 1 146 ? 1.252 3.711 6.616 1.00 97.62 146 PHE A N 1
ATOM 1268 C CA . PHE A 1 146 ? 2.360 3.269 7.465 1.00 97.62 146 PHE A CA 1
ATOM 1269 C C . PHE A 1 146 ? 3.606 2.857 6.651 1.00 97.62 146 PHE A C 1
ATOM 1271 O O . PHE A 1 146 ? 4.726 3.210 7.030 1.00 97.62 146 PHE A O 1
ATOM 1278 N N . GLU A 1 147 ? 3.443 2.162 5.514 1.00 96.75 147 GLU A N 1
ATOM 1279 C CA . GLU A 1 147 ? 4.561 1.925 4.580 1.00 96.75 147 GLU A CA 1
ATOM 1280 C C . GLU A 1 147 ? 5.114 3.255 4.033 1.00 96.75 147 GLU A C 1
ATOM 1282 O O . GLU A 1 147 ? 6.327 3.454 4.035 1.00 96.75 147 GLU A O 1
ATOM 1287 N N . HIS A 1 148 ? 4.246 4.195 3.645 1.00 97.69 148 HIS A N 1
ATOM 1288 C CA . HIS A 1 148 ? 4.647 5.497 3.110 1.00 97.69 148 HIS A CA 1
ATOM 1289 C C . HIS A 1 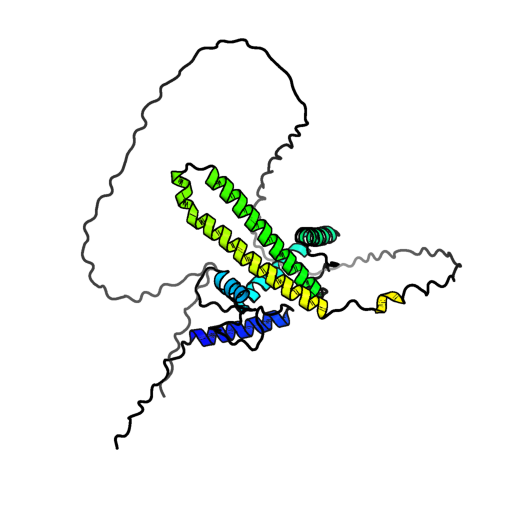148 ? 5.481 6.318 4.103 1.00 97.69 148 HIS A C 1
ATOM 1291 O O . HIS A 1 148 ? 6.586 6.740 3.765 1.00 97.69 148 HIS A O 1
ATOM 1297 N N . SER A 1 149 ? 5.012 6.479 5.346 1.00 97.62 149 SER A N 1
ATOM 1298 C CA . SER A 1 149 ? 5.765 7.161 6.408 1.00 97.62 149 SER A CA 1
ATOM 1299 C C . SER A 1 149 ? 7.135 6.518 6.630 1.00 97.62 149 SER A C 1
ATOM 1301 O O . SER A 1 149 ? 8.129 7.231 6.759 1.00 97.62 149 SER A O 1
ATOM 1303 N N . THR A 1 150 ? 7.203 5.181 6.590 1.00 97.19 150 THR A N 1
ATOM 1304 C CA . THR A 1 150 ? 8.469 4.441 6.704 1.00 97.19 150 THR A CA 1
ATOM 1305 C C . THR A 1 150 ? 9.415 4.788 5.549 1.00 97.19 150 THR A C 1
ATOM 1307 O O . THR A 1 150 ? 10.582 5.063 5.796 1.00 97.19 150 THR A O 1
ATOM 1310 N N . LEU A 1 151 ? 8.930 4.839 4.300 1.00 97.00 151 LEU A N 1
ATOM 1311 C CA . LEU A 1 151 ? 9.740 5.191 3.121 1.00 97.00 151 LEU A CA 1
ATOM 1312 C C . LEU A 1 151 ? 10.243 6.644 3.148 1.00 97.00 151 LEU A C 1
ATOM 1314 O O . LEU A 1 151 ? 11.373 6.908 2.728 1.00 97.00 151 LEU A O 1
ATOM 1318 N N . VAL A 1 152 ? 9.429 7.576 3.650 1.00 98.12 152 VAL A N 1
ATOM 1319 C CA . VAL A 1 152 ? 9.799 8.990 3.820 1.00 98.12 152 VAL A CA 1
ATOM 1320 C C . VAL A 1 152 ? 10.873 9.152 4.903 1.00 98.12 152 VAL A C 1
ATOM 1322 O O . VAL A 1 152 ? 11.854 9.865 4.678 1.00 98.12 152 VAL A O 1
ATOM 1325 N N . GLU A 1 153 ? 10.748 8.455 6.036 1.00 97.94 153 GLU A N 1
ATOM 1326 C CA . GLU A 1 153 ? 11.774 8.412 7.090 1.00 97.94 153 GLU A CA 1
ATOM 1327 C C . GLU A 1 153 ? 13.085 7.798 6.562 1.00 97.94 153 GLU A C 1
ATOM 1329 O O . GLU A 1 153 ? 14.150 8.412 6.678 1.00 97.94 153 GLU A O 1
ATOM 1334 N N . ASP A 1 154 ? 12.998 6.664 5.855 1.00 97.81 154 ASP A N 1
ATOM 1335 C CA . ASP A 1 154 ? 14.124 5.989 5.196 1.00 97.81 154 ASP A CA 1
ATOM 1336 C C . ASP A 1 154 ? 14.856 6.906 4.196 1.00 97.81 154 ASP A C 1
ATOM 1338 O O . ASP A 1 154 ? 16.086 6.884 4.094 1.00 97.81 154 ASP A O 1
ATOM 1342 N N . LEU A 1 155 ? 14.132 7.708 3.406 1.00 98.00 155 LEU A N 1
ATOM 1343 C CA . LEU A 1 155 ? 14.756 8.690 2.516 1.00 98.00 155 LEU A CA 1
ATOM 1344 C C . LEU A 1 155 ? 15.371 9.850 3.307 1.00 98.00 155 LEU A C 1
ATOM 1346 O O . LEU A 1 155 ? 16.462 10.296 2.949 1.00 98.00 155 LEU A O 1
ATOM 1350 N N . SER A 1 156 ? 14.703 10.337 4.354 1.00 98.31 156 SER A N 1
ATOM 1351 C CA . SER A 1 156 ? 15.184 11.441 5.191 1.00 98.31 156 SER A CA 1
ATOM 1352 C C . SER A 1 156 ? 16.542 11.106 5.813 1.00 98.31 156 SER A C 1
ATOM 1354 O O . SER A 1 156 ? 17.507 11.848 5.630 1.00 98.31 156 SER A O 1
ATOM 1356 N N . ASP A 1 157 ? 16.657 9.952 6.471 1.00 98.06 157 ASP A N 1
ATOM 1357 C CA . ASP A 1 157 ? 17.895 9.523 7.128 1.00 98.06 157 ASP A CA 1
ATOM 1358 C C . ASP A 1 157 ? 18.993 9.137 6.134 1.00 98.06 157 ASP A C 1
ATOM 1360 O O . ASP A 1 157 ? 20.161 9.481 6.337 1.00 98.06 157 ASP A O 1
ATOM 1364 N N . PHE A 1 158 ? 18.641 8.520 5.002 1.00 98.19 158 PHE A N 1
ATOM 1365 C CA . PHE A 1 158 ? 19.611 8.268 3.936 1.00 98.19 158 PHE A CA 1
ATOM 1366 C C . PHE A 1 158 ? 20.132 9.569 3.301 1.00 98.19 158 PHE A C 1
ATOM 1368 O O . PHE A 1 158 ? 21.317 9.664 2.988 1.00 98.19 158 PHE A O 1
ATOM 1375 N N . THR A 1 159 ? 19.289 10.598 3.169 1.00 98.19 159 THR A N 1
ATOM 1376 C CA . THR A 1 159 ? 19.695 11.917 2.654 1.00 98.19 159 THR A CA 1
ATOM 1377 C C . THR A 1 159 ? 20.658 12.604 3.623 1.00 98.19 159 THR A C 1
ATOM 1379 O O . THR A 1 159 ? 21.769 12.932 3.211 1.00 98.19 159 THR A O 1
ATOM 1382 N N . LYS A 1 160 ? 20.323 12.681 4.923 1.00 98.31 160 LYS A N 1
ATOM 1383 C CA . LYS A 1 160 ? 21.231 13.174 5.985 1.00 98.31 160 LYS A CA 1
ATOM 1384 C C . LYS A 1 160 ? 22.567 12.421 5.977 1.00 98.31 160 LYS A C 1
ATOM 1386 O O . LYS A 1 160 ? 23.636 13.020 6.106 1.00 98.31 160 LYS A O 1
ATOM 1391 N N . SER A 1 161 ? 22.519 11.098 5.791 1.00 98.25 161 SER A N 1
ATOM 1392 C CA . SER A 1 161 ? 23.720 10.266 5.716 1.00 98.25 161 SER A CA 1
ATOM 1393 C C . SER A 1 161 ? 24.594 10.634 4.516 1.00 98.25 161 SER A C 1
ATOM 1395 O O . SER A 1 161 ? 25.800 10.764 4.702 1.00 98.25 161 SER A O 1
ATOM 1397 N N . VAL A 1 162 ? 24.031 10.833 3.320 1.00 97.88 162 VAL A N 1
ATOM 1398 C CA . VAL A 1 162 ? 24.798 11.238 2.125 1.00 97.88 162 VAL A CA 1
ATOM 1399 C C . VAL A 1 162 ? 25.309 12.678 2.254 1.00 97.88 162 VAL A C 1
ATOM 1401 O O . VAL A 1 162 ? 26.451 12.957 1.900 1.00 97.88 162 VAL A O 1
ATOM 1404 N N . GLU A 1 163 ? 24.525 13.592 2.821 1.00 97.69 163 GLU A N 1
ATOM 1405 C CA . GLU A 1 163 ? 24.941 14.980 3.062 1.00 97.69 163 GLU A CA 1
ATOM 1406 C C . GLU A 1 163 ? 26.122 15.083 4.040 1.00 97.69 163 GLU A C 1
ATOM 1408 O O . GLU A 1 163 ? 26.993 15.934 3.858 1.00 97.69 163 GLU A O 1
ATOM 1413 N N . SER A 1 164 ? 26.234 14.176 5.016 1.00 97.94 164 SER A N 1
ATOM 1414 C CA . SER A 1 164 ? 27.398 14.131 5.918 1.00 97.94 164 SER A CA 1
ATOM 1415 C C . SER A 1 164 ? 28.692 13.591 5.278 1.00 97.94 164 SER A C 1
ATOM 1417 O O . SER A 1 164 ? 29.761 13.715 5.877 1.00 97.94 164 SER A O 1
ATOM 1419 N N . MET A 1 165 ? 28.635 13.027 4.064 1.00 98.19 165 MET A N 1
ATOM 1420 C CA . MET A 1 165 ? 29.813 12.519 3.344 1.00 98.19 165 MET A CA 1
ATOM 1421 C C . MET A 1 165 ? 30.580 13.631 2.602 1.00 98.19 165 MET A C 1
ATOM 1423 O O . MET A 1 165 ? 29.969 14.626 2.190 1.00 98.19 165 MET A O 1
ATOM 1427 N N . PRO A 1 166 ? 31.895 13.453 2.347 1.00 97.88 166 PRO A N 1
ATOM 1428 C CA . PRO A 1 166 ? 32.663 14.319 1.453 1.00 97.88 166 PRO A CA 1
ATOM 1429 C C . PRO A 1 166 ? 32.051 14.374 0.048 1.00 97.88 166 PRO A C 1
ATOM 1431 O O . PRO A 1 166 ? 31.539 13.376 -0.456 1.00 97.88 166 PRO A O 1
ATOM 1434 N N . GLU A 1 167 ? 32.146 15.528 -0.612 1.00 95.81 167 GLU A N 1
ATOM 1435 C CA . GLU A 1 167 ? 31.461 15.809 -1.883 1.00 95.81 167 GLU A CA 1
ATOM 1436 C C . GLU A 1 167 ? 31.721 14.752 -2.973 1.00 95.81 167 GLU A C 1
ATOM 1438 O O . GLU A 1 167 ? 30.772 14.198 -3.525 1.00 95.81 167 GLU A O 1
ATOM 1443 N N . GLY A 1 168 ? 32.986 14.368 -3.187 1.00 95.56 168 GLY A N 1
ATOM 1444 C CA . GLY A 1 168 ? 33.381 13.324 -4.147 1.00 95.56 168 GLY A CA 1
ATOM 1445 C C . GLY A 1 168 ? 32.900 11.899 -3.823 1.00 95.56 168 GLY A C 1
ATOM 1446 O O . GLY A 1 168 ? 33.131 10.975 -4.604 1.00 95.56 168 GLY A O 1
ATOM 1447 N N . GLU A 1 169 ? 32.234 11.687 -2.685 1.00 96.69 169 GLU A N 1
ATOM 1448 C CA . GLU A 1 169 ? 31.559 10.427 -2.360 1.00 96.69 169 GLU A CA 1
ATOM 1449 C C . GLU A 1 169 ? 30.046 10.488 -2.584 1.00 96.69 169 GLU A C 1
ATOM 1451 O O . GLU A 1 169 ? 29.453 9.468 -2.938 1.00 96.69 169 GLU A O 1
ATOM 1456 N N . ARG A 1 170 ? 29.427 11.672 -2.462 1.00 97.31 170 ARG A N 1
ATOM 1457 C CA . ARG A 1 170 ? 27.974 11.870 -2.622 1.00 97.31 170 ARG A CA 1
ATOM 1458 C C . ARG A 1 170 ? 27.476 11.439 -3.998 1.00 97.31 170 ARG A C 1
ATOM 1460 O O . ARG A 1 170 ? 26.410 10.836 -4.118 1.00 97.31 170 ARG A O 1
ATOM 1467 N N . ASP A 1 171 ? 28.281 11.682 -5.030 1.00 95.94 171 ASP A N 1
ATOM 1468 C CA . ASP A 1 171 ? 27.979 11.330 -6.419 1.00 95.94 171 ASP A CA 1
ATOM 1469 C C . ASP A 1 171 ? 27.703 9.835 -6.626 1.00 95.94 171 ASP A C 1
ATOM 1471 O O . ASP A 1 171 ? 26.818 9.477 -7.406 1.00 95.94 171 ASP A O 1
ATOM 1475 N N . LYS A 1 172 ? 28.359 8.967 -5.844 1.00 96.62 172 LYS A N 1
ATOM 1476 C CA . LYS A 1 172 ? 28.155 7.507 -5.859 1.00 96.62 172 LYS A CA 1
ATOM 1477 C C . LYS A 1 172 ? 26.720 7.115 -5.468 1.00 96.62 172 LYS A C 1
ATOM 1479 O O . LYS A 1 172 ? 26.258 6.037 -5.831 1.00 96.62 172 LYS A O 1
ATOM 1484 N N . PHE A 1 173 ? 26.004 7.988 -4.753 1.00 97.88 173 PHE A N 1
ATOM 1485 C CA . PHE A 1 173 ? 24.662 7.745 -4.218 1.00 97.88 173 PHE A CA 1
ATOM 1486 C C . PHE A 1 173 ? 23.543 8.497 -4.956 1.00 97.88 173 PHE A C 1
ATOM 1488 O O . PHE A 1 173 ? 22.372 8.282 -4.636 1.00 97.88 173 PHE A O 1
ATOM 1495 N N . LYS A 1 174 ? 23.855 9.316 -5.977 1.00 96.38 174 LYS A N 1
ATOM 1496 C CA . LYS A 1 174 ? 22.854 10.052 -6.784 1.00 96.38 174 LYS A CA 1
ATOM 1497 C C . LYS A 1 174 ? 21.765 9.130 -7.351 1.00 96.38 174 LYS A C 1
ATOM 1499 O O . LYS A 1 174 ? 20.580 9.438 -7.235 1.00 96.38 174 LYS A O 1
ATOM 1504 N N . HIS A 1 175 ? 22.148 7.969 -7.890 1.00 95.94 175 HIS A N 1
ATOM 1505 C CA . HIS A 1 175 ? 21.197 6.978 -8.409 1.00 95.94 175 HIS A CA 1
ATOM 1506 C C . HIS A 1 175 ? 20.310 6.377 -7.302 1.00 95.94 175 HIS A C 1
ATOM 1508 O O . HIS A 1 175 ? 19.099 6.264 -7.474 1.00 95.94 175 HIS A O 1
ATOM 1514 N N . THR A 1 176 ? 20.881 6.060 -6.136 1.00 96.75 176 THR A N 1
ATOM 1515 C CA . THR A 1 176 ? 20.142 5.509 -4.985 1.00 96.75 176 THR A CA 1
ATOM 1516 C C . THR A 1 176 ? 19.151 6.517 -4.397 1.00 96.75 176 THR A C 1
ATOM 1518 O O . THR A 1 176 ? 18.029 6.143 -4.059 1.00 96.75 176 THR A O 1
ATOM 1521 N N . LEU A 1 177 ? 19.527 7.800 -4.317 1.00 97.50 177 LEU A N 1
ATOM 1522 C CA . LEU A 1 177 ? 18.626 8.889 -3.921 1.00 97.50 177 LEU A CA 1
ATOM 1523 C C . LEU A 1 177 ? 17.465 9.040 -4.912 1.00 97.50 177 LEU A C 1
ATOM 1525 O O . LEU A 1 177 ? 16.313 9.126 -4.492 1.00 97.50 177 LEU A O 1
ATOM 1529 N N . HIS A 1 178 ? 17.754 9.023 -6.217 1.00 96.81 178 HIS A N 1
ATOM 1530 C CA . HIS A 1 178 ? 16.732 9.065 -7.264 1.00 96.81 178 HIS A CA 1
ATOM 1531 C C . HIS A 1 178 ? 15.771 7.867 -7.174 1.00 96.81 178 HIS A C 1
ATOM 1533 O O . HIS A 1 178 ? 14.558 8.054 -7.202 1.00 96.81 178 HIS A O 1
ATOM 1539 N N . PHE A 1 179 ? 16.289 6.648 -6.992 1.00 95.19 179 PHE A N 1
ATOM 1540 C CA . PHE A 1 179 ? 15.473 5.442 -6.830 1.00 95.19 179 PHE A CA 1
ATOM 1541 C C . PHE A 1 179 ? 14.572 5.498 -5.584 1.00 95.19 179 PHE A C 1
ATOM 1543 O O . PHE A 1 179 ? 13.383 5.201 -5.684 1.00 95.19 179 PHE A O 1
ATOM 1550 N N . ARG A 1 180 ? 15.092 5.937 -4.424 1.00 96.62 180 ARG A N 1
ATOM 1551 C CA . ARG A 1 180 ? 14.278 6.115 -3.203 1.00 96.62 180 ARG A CA 1
ATOM 1552 C C . ARG A 1 180 ? 13.169 7.157 -3.401 1.00 96.62 180 ARG A C 1
ATOM 1554 O O . ARG A 1 180 ? 12.022 6.872 -3.072 1.00 96.62 180 ARG A O 1
ATOM 1561 N N . LYS A 1 181 ? 13.484 8.322 -3.987 1.00 97.31 181 LYS A N 1
ATOM 1562 C CA . LYS A 1 181 ? 12.491 9.367 -4.316 1.00 97.31 181 LYS A CA 1
ATOM 1563 C C . LYS A 1 181 ? 11.407 8.849 -5.262 1.00 97.31 181 LYS A C 1
ATOM 1565 O O . LYS A 1 181 ? 10.226 9.047 -5.004 1.00 97.31 181 LYS A O 1
ATOM 1570 N N . ARG A 1 182 ? 11.806 8.128 -6.313 1.00 95.56 182 ARG A N 1
ATOM 1571 C CA . ARG A 1 182 ? 10.886 7.492 -7.258 1.00 95.56 182 ARG A CA 1
ATOM 1572 C C . ARG A 1 182 ? 9.956 6.483 -6.573 1.00 95.56 182 ARG A C 1
ATOM 1574 O O . ARG A 1 182 ? 8.762 6.532 -6.833 1.00 95.56 182 ARG A O 1
ATOM 1581 N N . ARG A 1 183 ? 10.465 5.623 -5.677 1.00 94.88 183 ARG A N 1
ATOM 1582 C CA . ARG A 1 183 ? 9.624 4.654 -4.948 1.00 94.88 183 ARG A CA 1
ATOM 1583 C C . ARG A 1 183 ? 8.582 5.338 -4.056 1.00 94.88 183 ARG A C 1
ATOM 1585 O O . ARG A 1 183 ? 7.474 4.825 -3.961 1.00 94.88 183 ARG A O 1
ATOM 1592 N N . ILE A 1 184 ? 8.918 6.461 -3.414 1.00 97.06 184 ILE A N 1
ATOM 1593 C CA . ILE A 1 184 ? 7.937 7.253 -2.650 1.00 97.06 184 ILE A CA 1
ATOM 1594 C C . ILE A 1 184 ? 6.834 7.741 -3.587 1.00 97.06 184 ILE A C 1
ATOM 1596 O O . ILE A 1 184 ? 5.675 7.439 -3.342 1.00 97.06 184 ILE A O 1
ATOM 1600 N N . HIS A 1 185 ? 7.194 8.383 -4.700 1.00 96.75 185 HIS A N 1
ATOM 1601 C CA . HIS A 1 185 ? 6.215 8.912 -5.651 1.00 96.75 185 HIS A CA 1
ATOM 1602 C C . HIS A 1 185 ? 5.321 7.828 -6.279 1.00 96.75 185 HIS A C 1
ATOM 1604 O O . HIS A 1 185 ? 4.109 7.983 -6.370 1.00 96.75 185 HIS A O 1
ATOM 1610 N N . GLU A 1 186 ? 5.892 6.676 -6.633 1.00 94.81 186 GLU A N 1
ATOM 1611 C CA . GLU A 1 186 ? 5.113 5.523 -7.098 1.00 94.81 186 GLU A CA 1
ATOM 1612 C C . GLU A 1 186 ? 4.160 5.013 -5.991 1.00 94.81 186 GLU A C 1
ATOM 1614 O O . GLU A 1 186 ? 3.048 4.578 -6.273 1.00 94.81 186 GLU A O 1
ATOM 1619 N N . HIS A 1 187 ? 4.524 5.131 -4.711 1.00 97.19 187 HIS A N 1
ATOM 1620 C CA . HIS A 1 187 ? 3.642 4.786 -3.589 1.00 97.19 187 HIS A CA 1
ATOM 1621 C C . HIS A 1 187 ? 2.575 5.857 -3.281 1.00 97.19 187 HIS A C 1
ATOM 1623 O O . HIS A 1 187 ? 1.480 5.504 -2.843 1.00 97.19 187 HIS A O 1
ATOM 1629 N N . GLU A 1 188 ? 2.833 7.137 -3.570 1.00 97.50 188 GLU A N 1
ATOM 1630 C CA . GLU A 1 188 ? 1.810 8.199 -3.584 1.00 97.50 188 GLU A CA 1
ATOM 1631 C C . GLU A 1 188 ? 0.708 7.873 -4.610 1.00 97.50 188 GLU A C 1
ATOM 1633 O O . GLU A 1 188 ? -0.478 8.010 -4.305 1.00 97.50 188 GLU A O 1
ATOM 1638 N N . THR A 1 189 ? 1.077 7.345 -5.788 1.00 97.06 189 THR A N 1
ATOM 1639 C CA . THR A 1 189 ? 0.124 6.848 -6.800 1.00 97.06 189 THR A CA 1
ATOM 1640 C C . THR A 1 189 ? -0.794 5.759 -6.238 1.00 97.06 189 THR A C 1
ATOM 1642 O O . THR A 1 189 ? -2.010 5.809 -6.442 1.00 97.06 189 THR A O 1
ATOM 1645 N N . LEU A 1 190 ? -0.242 4.793 -5.489 1.00 97.69 190 LEU A N 1
ATOM 1646 C CA . LEU A 1 190 ? -1.047 3.758 -4.831 1.00 97.69 190 LEU A CA 1
ATOM 1647 C C . LEU A 1 190 ? -2.017 4.368 -3.810 1.00 97.69 190 LEU A C 1
ATOM 1649 O O . LEU A 1 190 ? -3.191 4.002 -3.802 1.00 97.69 190 LEU A O 1
ATOM 1653 N N . LEU A 1 191 ? -1.551 5.290 -2.962 1.00 98.12 191 LEU A N 1
ATOM 1654 C CA . LEU A 1 191 ? -2.392 5.941 -1.952 1.00 98.12 191 LEU A CA 1
ATOM 1655 C C . LEU A 1 191 ? -3.555 6.719 -2.583 1.00 98.12 191 LEU A C 1
ATOM 1657 O O . LEU A 1 191 ? -4.686 6.600 -2.112 1.00 98.12 191 LEU A O 1
ATOM 1661 N N . HIS A 1 192 ? -3.304 7.447 -3.675 1.00 98.06 192 HIS A N 1
ATOM 1662 C CA . HIS A 1 192 ? -4.349 8.161 -4.410 1.00 98.06 192 HIS A CA 1
ATOM 1663 C C . HIS A 1 192 ? -5.395 7.206 -5.011 1.00 98.06 192 HIS A C 1
ATOM 1665 O O . HIS A 1 192 ? -6.596 7.464 -4.914 1.00 98.06 192 HIS A O 1
ATOM 1671 N N . TRP A 1 193 ? -4.972 6.065 -5.568 1.00 98.06 193 TRP A N 1
ATOM 1672 C CA . TRP A 1 193 ? -5.907 5.042 -6.047 1.00 98.06 193 TRP A CA 1
ATOM 1673 C C . TRP A 1 193 ? -6.715 4.403 -4.903 1.00 98.06 193 TRP A C 1
ATOM 1675 O O . TR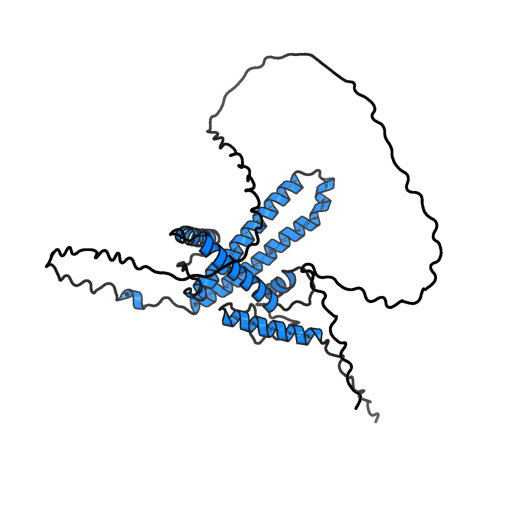P A 1 193 ? -7.931 4.261 -5.032 1.00 98.06 193 TRP A O 1
ATOM 1685 N N . ILE A 1 194 ? -6.089 4.079 -3.762 1.00 98.31 194 ILE A N 1
ATOM 1686 C CA . ILE A 1 194 ? -6.804 3.545 -2.587 1.00 98.31 194 ILE A CA 1
ATOM 1687 C C . ILE A 1 194 ? -7.885 4.529 -2.118 1.00 98.31 194 ILE A C 1
ATOM 1689 O O . ILE A 1 194 ? -9.001 4.106 -1.810 1.00 98.31 194 ILE A O 1
ATOM 1693 N N . GLU A 1 195 ? -7.582 5.828 -2.121 1.00 98.00 195 GLU A N 1
ATOM 1694 C CA . GLU A 1 195 ? -8.518 6.895 -1.762 1.00 98.00 195 GLU A CA 1
ATOM 1695 C C . GLU A 1 195 ? -9.666 7.045 -2.780 1.00 98.00 195 GLU A C 1
ATOM 1697 O O . GLU A 1 195 ? -10.831 7.044 -2.376 1.00 98.00 195 GLU A O 1
ATOM 1702 N N . LYS A 1 196 ? -9.380 7.054 -4.096 1.00 97.69 196 LYS A N 1
ATOM 1703 C CA . LYS A 1 196 ? -10.405 7.029 -5.170 1.00 97.69 196 LYS A CA 1
ATOM 1704 C C . LYS A 1 196 ? -11.387 5.863 -4.975 1.00 97.69 196 LYS A C 1
ATOM 1706 O O . LYS A 1 196 ? -12.594 6.027 -5.147 1.00 97.69 196 LYS A O 1
ATOM 1711 N N . ILE A 1 197 ? -10.879 4.693 -4.583 1.00 97.81 197 ILE A N 1
ATOM 1712 C CA . ILE A 1 197 ? -11.693 3.505 -4.299 1.00 97.81 197 ILE A CA 1
ATOM 1713 C C . ILE A 1 197 ? -12.453 3.613 -2.961 1.00 97.81 197 ILE A C 1
ATOM 1715 O O . ILE A 1 197 ? -13.609 3.190 -2.907 1.00 97.81 197 ILE A O 1
ATOM 1719 N N . ARG A 1 198 ? -11.870 4.205 -1.905 1.00 97.12 198 ARG A N 1
ATOM 1720 C CA . ARG A 1 198 ? -12.548 4.432 -0.609 1.00 97.12 198 ARG A CA 1
ATOM 1721 C C . ARG A 1 198 ? -13.779 5.318 -0.783 1.00 97.12 198 ARG A C 1
ATOM 1723 O O . ARG A 1 198 ? -14.866 4.931 -0.369 1.00 97.12 198 ARG A O 1
ATOM 1730 N N . VAL A 1 199 ? -13.612 6.463 -1.446 1.00 96.69 199 VAL A N 1
ATOM 1731 C CA . VAL A 1 199 ? -14.697 7.425 -1.696 1.00 96.69 199 VAL A CA 1
ATOM 1732 C C . VAL A 1 199 ? -15.818 6.790 -2.524 1.00 96.69 199 VAL A C 1
ATOM 1734 O O . VAL A 1 199 ? -16.991 7.016 -2.235 1.00 96.69 199 VAL A O 1
ATOM 1737 N N . LYS A 1 200 ? -15.485 5.927 -3.497 1.00 96.12 200 LYS A N 1
ATOM 1738 C CA . LYS A 1 200 ? -16.496 5.153 -4.232 1.00 96.12 200 LYS A CA 1
ATOM 1739 C C . LYS A 1 200 ? -17.266 4.189 -3.318 1.00 96.12 200 LYS A C 1
ATOM 1741 O O . LYS A 1 200 ? -18.490 4.190 -3.363 1.00 96.12 200 LYS A O 1
ATOM 1746 N N . MET A 1 201 ? -16.580 3.420 -2.464 1.00 95.44 201 MET A N 1
ATOM 1747 C CA . MET A 1 201 ? -17.259 2.528 -1.510 1.00 95.44 201 MET A CA 1
ATOM 1748 C C . MET A 1 201 ? -18.182 3.284 -0.547 1.00 95.44 201 MET A C 1
ATOM 1750 O O . MET A 1 201 ? -19.232 2.766 -0.193 1.00 95.44 201 MET A O 1
ATOM 1754 N N . GLU A 1 202 ? -17.810 4.485 -0.104 1.00 94.38 202 GLU A N 1
ATOM 1755 C CA . GLU A 1 202 ? -18.657 5.292 0.787 1.00 94.38 202 GLU A CA 1
ATOM 1756 C C . GLU A 1 202 ? -19.907 5.831 0.080 1.00 94.38 202 GLU A C 1
ATOM 1758 O O . GLU A 1 202 ? -20.976 5.859 0.684 1.00 94.38 202 GLU A O 1
ATOM 1763 N N . ALA A 1 203 ? -19.818 6.167 -1.211 1.00 94.88 203 ALA A N 1
ATOM 1764 C CA . ALA A 1 203 ? -20.992 6.510 -2.015 1.00 94.88 203 ALA A CA 1
ATOM 1765 C C . ALA A 1 203 ? -21.947 5.313 -2.222 1.00 94.88 203 ALA A C 1
ATOM 1767 O O . ALA A 1 203 ? -23.162 5.505 -2.258 1.00 94.88 203 ALA A O 1
ATOM 1768 N N . ASP A 1 204 ? -21.414 4.087 -2.307 1.00 92.69 204 ASP A N 1
ATOM 1769 C CA . ASP A 1 204 ? -22.202 2.847 -2.404 1.00 92.69 204 ASP A CA 1
ATOM 1770 C C . ASP A 1 204 ? -22.914 2.477 -1.074 1.00 92.69 204 ASP A C 1
ATOM 1772 O O . ASP A 1 204 ? -23.847 1.671 -1.075 1.00 92.69 204 ASP A O 1
ATOM 1776 N N . PHE A 1 205 ? -22.501 3.060 0.062 1.00 86.50 205 PHE A N 1
ATOM 1777 C CA . PHE A 1 205 ? -23.075 2.836 1.398 1.00 86.50 205 PHE A CA 1
ATOM 1778 C C . PHE A 1 205 ? -23.496 4.163 2.067 1.00 86.50 205 PHE A C 1
ATOM 1780 O O . PHE A 1 205 ? -22.865 4.582 3.044 1.00 86.50 205 PHE A O 1
ATOM 1787 N N . PRO A 1 206 ? -24.568 4.828 1.587 1.00 78.25 206 PRO A N 1
ATOM 1788 C CA . PRO A 1 206 ? -25.075 6.043 2.220 1.00 78.25 206 PRO A CA 1
ATOM 1789 C C . PRO A 1 206 ? -25.430 5.791 3.698 1.00 78.25 206 PRO A C 1
ATOM 1791 O O . PRO A 1 206 ? -25.916 4.704 4.035 1.00 78.25 206 PRO A O 1
ATOM 1794 N N . PRO A 1 207 ? -25.218 6.772 4.597 1.00 77.06 207 PRO A N 1
ATOM 1795 C CA . PRO A 1 207 ? -25.547 6.615 6.009 1.00 77.06 207 PRO A CA 1
ATOM 1796 C C . PRO A 1 207 ? -27.045 6.330 6.170 1.00 77.06 207 PRO A C 1
ATOM 1798 O O . PRO A 1 207 ? -27.884 7.100 5.704 1.00 77.06 207 PRO A O 1
ATOM 1801 N N . SER A 1 208 ? -27.377 5.215 6.827 1.00 73.56 208 SER A N 1
ATOM 1802 C CA . SER A 1 208 ? -28.760 4.783 7.051 1.00 73.56 208 SER A CA 1
ATOM 1803 C C . SER A 1 208 ? -29.548 5.862 7.798 1.00 73.56 208 SER A C 1
ATOM 1805 O O . SER A 1 208 ? -29.250 6.143 8.965 1.00 73.56 208 SER A O 1
ATOM 1807 N N . LEU A 1 209 ? -30.556 6.436 7.133 1.00 72.38 209 LEU A N 1
ATOM 1808 C CA . LEU A 1 209 ? -31.406 7.508 7.670 1.00 72.38 209 LEU A CA 1
ATOM 1809 C C . LEU A 1 209 ? -32.206 7.060 8.910 1.00 72.38 209 LEU A C 1
ATOM 1811 O O . LEU A 1 209 ? -32.588 7.887 9.731 1.00 72.38 209 LEU A O 1
ATOM 1815 N N . ASP A 1 210 ? -32.345 5.746 9.110 1.00 63.19 210 ASP A N 1
ATOM 1816 C CA . ASP A 1 210 ? -33.051 5.068 10.212 1.00 63.19 210 ASP A CA 1
ATOM 1817 C C . ASP A 1 210 ? -32.520 5.377 11.637 1.00 63.19 210 ASP A C 1
ATOM 1819 O O . ASP A 1 210 ? -32.976 4.784 12.617 1.00 63.19 210 ASP A O 1
ATOM 1823 N N . LYS A 1 211 ? -31.529 6.270 11.779 1.00 60.81 211 LYS A N 1
ATOM 1824 C CA . LYS A 1 211 ? -30.968 6.700 13.070 1.00 60.81 211 LYS A CA 1
ATOM 1825 C C . LYS A 1 211 ? -31.741 7.836 13.752 1.00 60.81 211 LYS A C 1
ATOM 1827 O O . LYS A 1 211 ? -31.524 8.031 14.946 1.00 60.81 211 LYS A O 1
ATOM 1832 N N . GLU A 1 212 ? -32.606 8.577 13.055 1.00 60.59 212 GLU A N 1
ATOM 1833 C CA . GLU A 1 212 ? -33.266 9.756 13.651 1.00 60.59 212 GLU A CA 1
ATOM 1834 C C . GLU A 1 212 ? -34.449 9.397 14.580 1.00 60.59 212 GLU A C 1
ATOM 1836 O O . GLU A 1 212 ? -34.619 10.035 15.620 1.00 60.59 212 GLU A O 1
ATOM 1841 N N . ASP A 1 213 ? -35.201 8.323 14.301 1.00 58.31 213 ASP A N 1
ATOM 1842 C CA . ASP A 1 213 ? -36.443 8.001 15.035 1.00 58.31 213 ASP A CA 1
ATOM 1843 C C . ASP A 1 213 ? -36.268 7.190 16.340 1.00 58.31 213 ASP A C 1
ATOM 1845 O O . ASP A 1 213 ? -37.177 7.148 17.173 1.00 58.31 213 ASP A O 1
ATOM 1849 N N . GLN A 1 214 ? -35.116 6.553 16.594 1.00 57.00 214 GLN A N 1
ATOM 1850 C CA . GLN A 1 214 ? -34.960 5.670 17.772 1.00 57.00 214 GLN A CA 1
ATOM 1851 C C . GLN A 1 214 ? -34.758 6.395 19.119 1.00 57.00 214 GLN A C 1
ATOM 1853 O O . GLN A 1 214 ? -34.609 5.738 20.149 1.00 57.00 214 GLN A O 1
ATOM 1858 N N . HIS A 1 215 ? -34.783 7.732 19.155 1.00 55.28 215 HIS A N 1
ATOM 1859 C CA . HIS A 1 215 ? -34.542 8.506 20.381 1.00 55.28 215 HIS A CA 1
ATOM 1860 C C . HIS A 1 215 ? -35.798 9.016 21.119 1.00 55.28 215 HIS A C 1
ATOM 1862 O O . HIS A 1 215 ? -35.649 9.629 22.177 1.00 55.28 215 HIS A O 1
ATOM 1868 N N . GLN A 1 216 ? -37.021 8.742 20.637 1.00 51.84 216 GLN A N 1
ATOM 1869 C CA . GLN A 1 216 ? -38.276 9.259 21.228 1.00 51.84 216 GLN A CA 1
ATOM 1870 C C . GLN A 1 216 ? -39.220 8.212 21.861 1.00 51.84 216 GLN A C 1
ATOM 1872 O O . GLN A 1 216 ? -40.418 8.452 21.984 1.00 51.84 216 GLN A O 1
ATOM 1877 N N . SER A 1 217 ? -38.704 7.079 22.354 1.00 54.72 217 SER A N 1
ATOM 1878 C CA . SER A 1 217 ? -39.507 6.128 23.154 1.00 54.72 217 SER A CA 1
ATOM 1879 C C . SER A 1 217 ? -38.908 5.771 24.522 1.00 54.72 217 SER A C 1
ATOM 1881 O O . SER A 1 217 ? -39.086 4.650 25.002 1.00 54.72 217 SER A O 1
ATOM 1883 N N . HIS A 1 218 ? -38.232 6.715 25.188 1.00 51.34 218 HIS A N 1
ATOM 1884 C CA . HIS A 1 218 ? -37.962 6.597 26.628 1.00 51.34 218 HIS A CA 1
ATOM 1885 C C . HIS A 1 218 ? -39.225 6.964 27.426 1.00 51.34 218 HIS A C 1
ATOM 1887 O O . HIS A 1 218 ? -39.302 8.017 28.059 1.00 51.34 218 HIS A O 1
ATOM 1893 N N . VAL A 1 219 ? -40.236 6.094 27.371 1.00 55.19 219 VAL A N 1
ATOM 1894 C CA . VAL A 1 219 ? -41.410 6.192 28.245 1.00 55.19 219 VAL A CA 1
ATOM 1895 C C . VAL A 1 219 ? -40.951 5.991 29.687 1.00 55.19 219 VAL A C 1
ATOM 1897 O O . VAL A 1 219 ? -40.346 4.971 30.020 1.00 55.19 219 VAL A O 1
ATOM 1900 N N . GLU A 1 220 ? -41.229 6.973 30.538 1.00 61.34 220 GLU A N 1
ATOM 1901 C CA . GLU A 1 220 ? -41.057 6.856 31.982 1.00 61.34 220 GLU A CA 1
ATOM 1902 C C . GLU A 1 220 ? -42.117 5.902 32.545 1.00 61.34 220 GLU A C 1
ATOM 1904 O O . GLU A 1 220 ? -43.222 6.329 32.850 1.00 61.34 220 GLU A O 1
ATOM 1909 N N . ASP A 1 221 ? -41.795 4.612 32.674 1.00 56.38 221 ASP A N 1
ATOM 1910 C CA . ASP A 1 221 ? -42.506 3.718 33.598 1.00 56.38 221 ASP A CA 1
ATOM 1911 C C . ASP A 1 221 ? -41.731 2.413 33.848 1.00 56.38 221 ASP A C 1
ATOM 1913 O O . ASP A 1 221 ? -41.746 1.487 33.034 1.00 56.38 221 ASP A O 1
ATOM 1917 N N . ASN A 1 222 ? -41.035 2.337 34.987 1.00 48.72 222 ASN A N 1
ATOM 1918 C CA . ASN A 1 222 ? -41.305 1.360 36.055 1.00 48.72 222 ASN A CA 1
ATOM 1919 C C . ASN A 1 222 ? -40.284 1.522 37.201 1.00 48.72 222 ASN A C 1
ATOM 1921 O O . ASN A 1 222 ? -39.120 1.131 37.100 1.00 48.72 222 ASN A O 1
ATOM 1925 N N . ASP A 1 223 ? -40.767 2.057 38.324 1.00 62.72 223 ASP A N 1
ATOM 1926 C CA . ASP A 1 223 ? -40.271 1.709 39.663 1.00 62.72 223 ASP A CA 1
ATOM 1927 C C . ASP A 1 223 ? -40.650 0.233 39.984 1.00 62.72 223 ASP A C 1
ATOM 1929 O O . ASP A 1 223 ? -41.168 -0.485 39.132 1.00 62.72 223 ASP A O 1
ATOM 1933 N N . VAL A 1 224 ? -40.466 -0.203 41.235 1.00 51.25 224 VAL A N 1
ATOM 1934 C CA . VAL A 1 224 ? -40.856 -1.496 41.837 1.00 51.25 224 VAL A CA 1
ATOM 1935 C C . VAL A 1 224 ? -39.795 -2.611 41.770 1.00 51.25 224 VAL A C 1
ATOM 1937 O O . VAL A 1 224 ? -39.476 -3.174 40.732 1.00 51.25 224 VAL A O 1
ATOM 1940 N N . SER A 1 225 ? -39.351 -3.017 42.972 1.00 52.72 225 SER A N 1
ATOM 1941 C CA . SER A 1 225 ? -38.606 -4.253 43.303 1.00 52.72 225 SER A CA 1
ATOM 1942 C C . SER A 1 225 ? -37.227 -4.440 42.635 1.00 52.72 225 SER A C 1
ATOM 1944 O O . SER A 1 225 ? -37.109 -4.825 41.484 1.00 52.72 225 SER A O 1
ATOM 1946 N N . LYS A 1 226 ? -36.086 -4.325 43.329 1.00 53.78 226 LYS A N 1
ATOM 1947 C CA . LYS A 1 226 ? -35.796 -4.432 44.776 1.00 53.78 226 LYS A CA 1
ATOM 1948 C C . LYS A 1 226 ? -36.251 -5.758 45.411 1.00 53.78 226 LYS A C 1
ATOM 1950 O O . LYS A 1 226 ? -37.159 -5.778 46.238 1.00 53.78 226 LYS A O 1
ATOM 1955 N N . LEU A 1 227 ? -35.577 -6.858 45.066 1.00 49.72 227 LEU A N 1
ATOM 1956 C CA . LEU A 1 227 ? -35.634 -8.113 45.830 1.00 49.72 227 LEU A CA 1
ATOM 1957 C C . LEU A 1 227 ? -34.306 -8.886 45.736 1.00 49.72 227 LEU A C 1
ATOM 1959 O O . LEU A 1 227 ? -33.836 -9.211 44.648 1.00 49.72 227 LEU A O 1
ATOM 1963 N N . GLU A 1 228 ? -33.685 -9.180 46.882 1.00 56.66 228 GLU A N 1
ATOM 1964 C CA . GLU A 1 228 ? -32.505 -10.050 46.943 1.00 56.66 228 GLU A CA 1
ATOM 1965 C C . GLU A 1 228 ? -32.854 -11.495 46.566 1.00 56.66 228 GLU A C 1
ATOM 1967 O O . GLU A 1 228 ? -33.861 -12.030 47.031 1.00 56.66 228 GLU A O 1
ATOM 1972 N N . ARG A 1 229 ? -31.940 -12.197 45.882 1.00 48.06 229 ARG A N 1
ATOM 1973 C CA . ARG A 1 229 ? -31.837 -13.662 46.007 1.00 48.06 229 ARG A CA 1
ATOM 1974 C C . ARG A 1 229 ? -30.407 -14.176 45.832 1.00 48.06 229 ARG A C 1
ATOM 1976 O O . ARG A 1 229 ? -29.995 -14.635 44.772 1.00 48.06 229 ARG A O 1
ATOM 1983 N N . LYS A 1 230 ? -29.656 -14.142 46.937 1.00 56.59 230 LYS A N 1
ATOM 1984 C CA . LYS A 1 230 ? -28.441 -14.952 47.122 1.00 56.59 230 LYS A CA 1
ATOM 1985 C C . LYS A 1 230 ? -28.814 -16.435 46.999 1.00 56.59 230 LYS A C 1
ATOM 1987 O O . LYS A 1 230 ? -29.757 -16.878 47.653 1.00 56.59 230 LYS A O 1
ATOM 1992 N N . SER A 1 231 ? -28.064 -17.218 46.227 1.00 52.06 231 SER A N 1
ATOM 1993 C CA . SER A 1 231 ? -28.049 -18.688 46.321 1.00 52.06 231 SER A CA 1
ATOM 1994 C C . SER A 1 231 ? -26.732 -19.264 45.772 1.00 52.06 231 SER A C 1
ATOM 1996 O O . SER A 1 231 ? -26.062 -18.580 44.998 1.00 52.06 231 SER A O 1
ATOM 1998 N N . PRO A 1 232 ? -26.286 -20.449 46.239 1.00 61.00 232 PRO A N 1
ATOM 1999 C CA . PRO A 1 232 ? -24.854 -20.739 46.324 1.00 61.00 232 PRO A CA 1
ATOM 2000 C C . PRO A 1 232 ? -24.294 -21.650 45.222 1.00 61.00 232 PRO A C 1
ATOM 2002 O O . PRO A 1 232 ? -25.006 -22.394 44.551 1.00 61.00 232 PRO A O 1
ATOM 2005 N N . ILE A 1 233 ? -22.962 -21.641 45.123 1.00 49.56 233 ILE A N 1
ATOM 2006 C CA . ILE A 1 233 ? -22.156 -22.562 44.314 1.00 49.56 233 ILE A CA 1
ATOM 2007 C C . ILE A 1 233 ? -22.245 -23.990 44.893 1.00 49.56 233 ILE A C 1
ATOM 2009 O O . ILE A 1 233 ? -21.890 -24.180 46.059 1.00 49.56 233 ILE A O 1
ATOM 2013 N N . PRO A 1 234 ? -22.615 -25.015 44.102 1.00 56.06 234 PRO A N 1
ATOM 2014 C CA . PRO A 1 234 ? -22.461 -26.410 44.501 1.00 56.06 234 PRO A CA 1
ATOM 2015 C C . PRO A 1 234 ? -21.048 -26.928 44.167 1.00 56.06 234 PRO A C 1
ATOM 2017 O O . PRO A 1 234 ? -20.734 -27.200 43.006 1.00 56.06 234 PRO A O 1
ATOM 2020 N N . ASP A 1 235 ? -20.195 -27.111 45.183 1.00 52.28 235 ASP A N 1
ATOM 2021 C CA . ASP A 1 235 ? -18.938 -27.868 45.042 1.00 52.28 235 ASP A CA 1
ATOM 2022 C C . ASP A 1 235 ? -19.252 -29.311 44.604 1.00 52.28 235 ASP A C 1
ATOM 2024 O O . ASP A 1 235 ? -20.086 -29.993 45.208 1.00 52.28 235 ASP A O 1
ATOM 2028 N N . ARG A 1 236 ? -18.586 -29.792 43.545 1.00 52.59 236 ARG A N 1
ATOM 2029 C CA . ARG A 1 236 ? -18.773 -31.150 43.017 1.00 52.59 236 ARG A CA 1
ATOM 2030 C C . ARG A 1 236 ? -17.482 -31.952 42.880 1.00 52.59 236 ARG A C 1
ATOM 2032 O O . ARG A 1 236 ? -17.273 -32.661 41.896 1.00 52.59 236 ARG A O 1
ATOM 2039 N N . ARG A 1 237 ? -16.654 -31.937 43.928 1.00 52.53 237 ARG A N 1
ATOM 2040 C CA . ARG A 1 237 ? -15.697 -33.023 44.210 1.00 52.53 237 ARG A CA 1
ATOM 2041 C C . ARG A 1 237 ? -16.346 -34.411 44.046 1.00 52.53 237 ARG A C 1
ATOM 2043 O O . ARG A 1 237 ? -17.130 -34.838 44.890 1.00 52.53 237 ARG A O 1
ATOM 2050 N N . LYS A 1 238 ? -15.922 -35.185 43.041 1.00 55.16 238 LYS A N 1
ATOM 2051 C CA . LYS A 1 238 ? -15.998 -36.658 43.073 1.00 55.16 238 LYS A CA 1
ATOM 2052 C C . LYS A 1 238 ? -14.648 -37.274 42.711 1.00 55.16 238 LYS A C 1
ATOM 2054 O O . LYS A 1 238 ? -14.170 -37.139 41.591 1.00 55.16 238 LYS A O 1
ATOM 2059 N N . LYS A 1 239 ? -14.047 -37.966 43.684 1.00 50.78 239 LYS A N 1
ATOM 2060 C CA . LYS A 1 239 ? -12.935 -38.900 43.457 1.00 50.78 239 LYS A CA 1
ATOM 2061 C C . LYS A 1 239 ? -13.469 -40.173 42.794 1.00 50.78 239 LYS A C 1
ATOM 2063 O O . LYS A 1 239 ? -14.561 -40.619 43.137 1.00 50.78 239 LYS A O 1
ATOM 2068 N N . GLY A 1 240 ? -12.655 -40.795 41.946 1.00 45.50 240 GLY A N 1
ATOM 2069 C CA . GLY A 1 240 ? -12.889 -42.137 41.414 1.00 45.50 240 GLY A CA 1
ATOM 2070 C C . GLY A 1 240 ? -11.569 -42.809 41.039 1.00 45.50 240 GLY A C 1
ATOM 2071 O O . GLY A 1 240 ? -10.937 -42.426 40.061 1.00 45.50 240 GLY A O 1
ATOM 2072 N N . HIS A 1 241 ? -11.141 -43.794 41.830 1.00 38.84 241 HIS A N 1
ATOM 2073 C CA . HIS A 1 241 ? -10.178 -44.814 41.390 1.00 38.84 241 HIS A CA 1
ATOM 2074 C C . HIS A 1 241 ? -10.960 -45.894 40.574 1.00 38.84 241 HIS A C 1
ATOM 2076 O O . HIS A 1 241 ? -12.186 -45.883 40.612 1.00 38.84 241 HIS A O 1
ATOM 2082 N N . ALA A 1 242 ? -10.373 -46.851 39.838 1.00 38.53 242 ALA A N 1
ATOM 2083 C CA . ALA A 1 242 ? -9.025 -47.413 39.951 1.00 38.53 242 ALA A CA 1
ATOM 2084 C C . ALA A 1 242 ? -8.543 -48.212 38.703 1.00 38.53 242 ALA A C 1
ATOM 2086 O O . ALA A 1 242 ? -9.356 -48.749 37.966 1.00 38.53 242 ALA A O 1
ATOM 2087 N N . LYS A 1 243 ? -7.211 -48.405 38.611 1.00 45.84 243 LYS A N 1
ATOM 2088 C CA . LYS A 1 243 ? -6.468 -49.626 38.176 1.00 45.84 243 LYS A CA 1
ATOM 2089 C C . LYS A 1 243 ? -6.731 -50.310 36.804 1.00 45.84 243 LYS A C 1
ATOM 2091 O O . LYS A 1 243 ? -7.586 -51.180 36.721 1.00 45.84 243 LYS A O 1
ATOM 2096 N N . SER A 1 244 ? -5.760 -50.168 35.886 1.00 42.41 244 SER A N 1
ATOM 2097 C CA . SER A 1 244 ? -4.878 -51.244 35.327 1.00 42.41 244 SER A CA 1
ATOM 2098 C C . SER A 1 244 ? -3.831 -50.592 34.386 1.00 42.41 244 SER A C 1
ATOM 2100 O O . SER A 1 244 ? -4.209 -49.710 33.628 1.00 42.41 244 SER A O 1
ATOM 2102 N N . ARG A 1 245 ? -2.495 -50.774 34.487 1.00 35.22 245 ARG A N 1
ATOM 2103 C CA . ARG A 1 245 ? -1.640 -51.983 34.278 1.00 35.22 245 ARG A CA 1
ATOM 2104 C C . ARG A 1 245 ? -1.793 -52.502 32.826 1.00 35.22 245 ARG A C 1
ATOM 2106 O O . ARG A 1 245 ? -2.926 -52.773 32.464 1.00 35.22 245 ARG A O 1
ATOM 2113 N N . ALA A 1 246 ? -0.781 -52.666 31.954 1.00 37.78 246 ALA A N 1
ATOM 2114 C CA . ALA A 1 246 ? 0.704 -52.742 32.028 1.00 37.78 246 ALA A CA 1
ATOM 2115 C C . ALA A 1 246 ? 1.325 -52.456 30.607 1.00 37.78 246 ALA A C 1
ATOM 2117 O O . ALA A 1 246 ? 0.532 -52.357 29.678 1.00 37.78 246 ALA A O 1
ATOM 2118 N N . VAL A 1 247 ? 2.640 -52.383 30.287 1.00 35.50 247 VAL A N 1
ATOM 2119 C CA . VAL A 1 247 ? 3.939 -52.162 30.995 1.00 35.50 247 VAL A CA 1
ATOM 2120 C C . VAL A 1 247 ? 5.061 -51.870 29.946 1.00 35.50 247 VAL A C 1
ATOM 2122 O O . VAL A 1 247 ? 4.936 -52.379 28.838 1.00 35.50 247 VAL A O 1
ATOM 2125 N N . LEU A 1 248 ? 6.154 -51.163 30.316 1.00 37.19 248 LEU A N 1
ATOM 2126 C CA . LEU A 1 248 ? 7.408 -50.908 29.533 1.00 37.19 248 LEU A CA 1
ATOM 2127 C C . LEU A 1 248 ? 7.243 -50.155 28.173 1.00 37.19 248 LEU A C 1
ATOM 2129 O O . LEU A 1 248 ? 6.133 -50.015 27.673 1.00 37.19 248 LEU A O 1
ATOM 2133 N N . ASP A 1 249 ? 8.264 -49.526 27.569 1.00 35.50 249 ASP A N 1
ATOM 2134 C CA . ASP A 1 249 ? 9.729 -49.619 27.770 1.00 35.50 249 ASP A CA 1
ATOM 2135 C C . ASP A 1 249 ? 10.468 -48.249 27.716 1.00 35.50 249 ASP A C 1
ATOM 2137 O O . ASP A 1 249 ? 9.856 -47.210 27.451 1.00 35.50 249 ASP A O 1
ATOM 2141 N N . GLU A 1 250 ? 11.779 -48.226 27.993 1.00 40.25 250 GLU A N 1
ATOM 2142 C CA . GLU A 1 250 ? 12.592 -47.002 28.162 1.00 40.25 250 GLU A CA 1
ATOM 2143 C C . GLU A 1 250 ? 13.268 -46.450 26.885 1.00 40.25 250 GLU A C 1
ATOM 2145 O O . GLU A 1 250 ? 13.836 -47.191 26.086 1.00 40.25 250 GLU A O 1
ATOM 2150 N N . ALA A 1 251 ? 13.346 -45.113 26.760 1.00 38.94 251 ALA A N 1
ATOM 2151 C CA . ALA A 1 251 ? 14.369 -44.421 25.955 1.00 38.94 251 ALA A CA 1
ATOM 2152 C C . ALA A 1 251 ? 14.551 -42.951 26.402 1.00 38.94 251 ALA A C 1
ATOM 2154 O O . ALA A 1 251 ? 13.737 -42.079 26.093 1.00 38.94 251 ALA A O 1
ATOM 2155 N N . GLY A 1 252 ? 15.628 -42.646 27.133 1.00 40.31 252 GLY A N 1
ATOM 2156 C CA . GLY A 1 252 ? 15.917 -41.287 27.612 1.00 40.31 252 GLY A CA 1
ATOM 2157 C C . GLY A 1 252 ? 16.655 -40.411 26.590 1.00 40.31 252 GLY A C 1
ATOM 2158 O O . GLY A 1 252 ? 17.723 -40.784 26.113 1.00 40.31 252 GLY A O 1
ATOM 2159 N N . VAL A 1 253 ? 16.148 -39.200 26.318 1.00 41.31 253 VAL A N 1
ATOM 2160 C CA . VAL A 1 253 ? 16.857 -38.156 25.544 1.00 41.31 253 VAL A CA 1
ATOM 2161 C C . VAL A 1 253 ? 16.876 -36.830 26.317 1.00 41.31 253 VAL A C 1
ATOM 2163 O O . VAL A 1 253 ? 15.958 -36.501 27.070 1.00 41.31 253 VAL A O 1
ATOM 2166 N N . SER A 1 254 ? 17.976 -36.087 26.192 1.00 42.19 254 SER A N 1
ATOM 2167 C CA . SER A 1 254 ? 18.361 -35.005 27.102 1.00 42.19 254 SER A CA 1
ATOM 2168 C C . SER A 1 254 ? 17.678 -33.654 26.837 1.00 42.19 254 SER A C 1
ATOM 2170 O O . SER A 1 254 ? 17.378 -33.270 25.708 1.00 42.19 254 SER A O 1
ATOM 2172 N N . LYS A 1 255 ? 17.475 -32.881 27.914 1.00 53.16 255 LYS A N 1
ATOM 2173 C CA . LYS A 1 255 ? 16.973 -31.497 27.858 1.00 53.16 255 LYS A CA 1
ATOM 2174 C C . LYS A 1 255 ? 18.127 -30.527 27.537 1.00 53.16 255 LYS A C 1
ATOM 2176 O O . LYS A 1 255 ? 19.054 -30.442 28.349 1.00 53.16 255 LYS A O 1
ATOM 2181 N N . PRO A 1 256 ? 18.087 -29.743 26.443 1.00 53.59 256 PRO A N 1
ATOM 2182 C CA . PRO A 1 256 ? 19.037 -28.652 26.239 1.00 53.59 256 PRO A CA 1
ATOM 2183 C C . PRO A 1 256 ? 18.801 -27.515 27.250 1.00 53.59 256 PRO A C 1
ATOM 2185 O O . PRO A 1 256 ? 17.684 -27.279 27.715 1.00 53.59 256 PRO A O 1
ATOM 2188 N N . LYS A 1 257 ? 19.877 -26.816 27.626 1.00 46.50 257 LYS A N 1
ATOM 2189 C CA . LYS A 1 257 ? 19.874 -25.811 28.705 1.00 46.50 257 LYS A CA 1
ATOM 2190 C C . LYS A 1 257 ? 19.232 -24.486 28.264 1.00 46.50 257 LYS A C 1
ATOM 2192 O O . LYS A 1 257 ? 19.345 -24.084 27.109 1.00 46.50 257 LYS A O 1
ATOM 2197 N N . ARG A 1 258 ? 18.628 -23.763 29.220 1.00 37.88 258 ARG A N 1
ATOM 2198 C CA . ARG A 1 258 ? 18.209 -22.355 29.058 1.00 37.88 258 ARG A CA 1
ATOM 2199 C C . ARG A 1 258 ? 19.385 -21.510 28.551 1.00 37.88 258 ARG A C 1
ATOM 2201 O O . ARG A 1 258 ? 20.405 -21.429 29.232 1.00 37.88 258 ARG A O 1
ATOM 2208 N N . SER A 1 259 ? 19.210 -20.825 27.422 1.00 45.62 259 SER A N 1
ATOM 2209 C CA . SER A 1 259 ? 20.123 -19.756 27.007 1.00 45.62 259 SER A CA 1
ATOM 2210 C C . SER A 1 259 ? 19.829 -18.473 27.794 1.00 45.62 259 SER A C 1
ATOM 2212 O O . SER A 1 259 ? 18.674 -18.056 27.909 1.00 45.62 259 SER A O 1
ATOM 2214 N N . MET A 1 260 ? 20.872 -17.849 28.344 1.00 41.56 260 MET A N 1
ATOM 2215 C CA . MET A 1 260 ? 20.792 -16.557 29.029 1.00 41.56 260 MET A CA 1
ATOM 2216 C C . MET A 1 260 ? 20.666 -15.436 27.987 1.00 41.56 260 MET A C 1
ATOM 2218 O O . MET A 1 260 ? 21.675 -14.957 27.471 1.00 41.56 260 MET A O 1
ATOM 2222 N N . ARG A 1 261 ? 19.444 -14.987 27.669 1.00 44.69 261 ARG A N 1
ATOM 2223 C CA . ARG A 1 261 ? 19.272 -13.784 26.836 1.00 44.69 261 ARG A CA 1
ATOM 2224 C C . ARG A 1 261 ? 19.690 -12.550 27.642 1.00 44.69 261 ARG A C 1
ATOM 2226 O O . ARG A 1 261 ? 19.152 -12.296 28.718 1.00 44.69 261 ARG A O 1
ATOM 2233 N N . SER A 1 262 ? 20.661 -11.805 27.124 1.00 47.84 262 SER A N 1
ATOM 2234 C CA . SER A 1 262 ? 21.218 -10.612 27.760 1.00 47.84 262 SER A CA 1
ATOM 2235 C C . SER A 1 262 ? 20.183 -9.490 27.912 1.00 47.84 262 SER A C 1
ATOM 2237 O O . SER A 1 262 ? 19.308 -9.299 27.066 1.00 47.84 262 SER A O 1
ATOM 2239 N N . LYS A 1 263 ? 20.302 -8.727 29.006 1.00 52.66 263 LYS A N 1
ATOM 2240 C CA . LYS A 1 263 ? 19.526 -7.501 29.232 1.00 52.66 263 LYS A CA 1
ATOM 2241 C C . LYS A 1 263 ? 20.041 -6.400 28.289 1.00 52.66 263 LYS A C 1
ATOM 2243 O O . LYS A 1 263 ? 21.246 -6.141 28.325 1.00 52.66 263 LYS A O 1
ATOM 2248 N N . PRO A 1 264 ? 19.194 -5.709 27.505 1.00 49.72 264 PRO A N 1
ATOM 2249 C CA . PRO A 1 264 ? 19.589 -4.429 26.927 1.00 49.72 264 PRO A CA 1
ATOM 2250 C C . PRO A 1 264 ? 19.796 -3.406 28.055 1.00 49.72 264 PRO A C 1
ATOM 2252 O O . PRO A 1 264 ? 19.056 -3.402 29.042 1.00 49.72 264 PRO A O 1
ATOM 2255 N N . LYS A 1 265 ? 20.810 -2.543 27.929 1.00 49.00 265 LYS A N 1
ATOM 2256 C CA . LYS A 1 265 ? 20.956 -1.373 28.807 1.00 49.00 265 LYS A CA 1
ATOM 2257 C C . LYS A 1 265 ? 19.858 -0.364 28.473 1.00 49.00 265 LYS A C 1
ATOM 2259 O O . LYS A 1 265 ? 19.637 -0.082 27.298 1.00 49.00 265 LYS A O 1
ATOM 2264 N N . ALA A 1 266 ? 19.237 0.222 29.492 1.00 37.12 266 ALA A N 1
ATOM 2265 C CA . ALA A 1 266 ? 18.504 1.467 29.307 1.00 37.12 266 ALA A CA 1
ATOM 2266 C C . ALA A 1 266 ? 19.506 2.581 28.962 1.00 37.12 266 ALA A C 1
ATOM 2268 O O . ALA A 1 266 ? 20.504 2.747 29.668 1.00 37.12 266 ALA A O 1
ATOM 2269 N N . PHE A 1 267 ? 19.247 3.326 27.889 1.00 42.00 267 PHE A N 1
ATOM 2270 C CA . PHE A 1 267 ? 19.859 4.638 27.694 1.00 42.00 267 PHE A CA 1
ATOM 2271 C C . PHE A 1 267 ? 19.070 5.661 28.514 1.00 42.00 267 PHE A C 1
ATOM 2273 O O . PHE A 1 267 ? 17.843 5.604 28.565 1.00 42.00 267 PHE A O 1
ATOM 2280 N N . GLY A 1 268 ? 19.781 6.548 29.209 1.00 36.41 268 GLY A N 1
ATOM 2281 C CA . GLY A 1 268 ? 19.163 7.522 30.104 1.00 36.41 268 GLY A CA 1
ATOM 2282 C C . GLY A 1 268 ? 18.517 8.673 29.339 1.00 36.41 268 GLY A C 1
ATOM 2283 O O . GLY A 1 268 ? 19.145 9.272 28.468 1.00 36.41 268 GLY A O 1
ATOM 2284 N N . THR A 1 269 ? 17.290 9.023 29.714 1.00 36.91 269 THR A N 1
ATOM 2285 C CA . THR A 1 269 ? 16.670 10.302 29.359 1.00 36.91 269 THR A CA 1
ATOM 2286 C C . THR A 1 269 ? 17.421 11.441 30.048 1.00 36.91 269 THR A C 1
ATOM 2288 O O . THR A 1 269 ? 17.268 11.642 31.253 1.00 36.91 269 THR A O 1
ATOM 2291 N N . SER A 1 270 ? 18.218 12.193 29.290 1.00 38.53 270 SER A N 1
ATOM 2292 C CA . SER A 1 270 ? 18.740 13.488 29.732 1.00 38.53 270 SER A CA 1
ATOM 2293 C C . SER A 1 270 ? 17.725 14.566 29.368 1.00 38.53 270 SER A C 1
ATOM 2295 O O . SER A 1 270 ? 17.566 14.890 28.193 1.00 38.53 270 SER A O 1
ATOM 2297 N N . ALA A 1 271 ? 17.029 15.111 30.364 1.00 37.38 271 ALA A N 1
ATOM 2298 C CA . ALA A 1 271 ? 16.297 16.358 30.185 1.00 37.38 271 ALA A CA 1
ATOM 2299 C C . ALA A 1 271 ? 17.296 17.523 30.193 1.00 37.38 271 ALA A C 1
ATOM 2301 O O . ALA A 1 271 ? 18.185 17.567 31.043 1.00 37.38 271 ALA A O 1
ATOM 2302 N N . ILE A 1 272 ? 17.133 18.479 29.280 1.00 39.66 272 ILE A N 1
ATOM 2303 C CA . ILE A 1 272 ? 17.808 19.779 29.341 1.00 39.66 272 ILE A CA 1
ATOM 2304 C C . ILE A 1 272 ? 16.713 20.842 29.299 1.00 39.66 272 ILE A C 1
ATOM 2306 O O . ILE A 1 272 ? 15.993 20.957 28.310 1.00 39.66 272 ILE A O 1
ATOM 2310 N N . ALA A 1 273 ? 16.569 21.575 30.401 1.00 40.69 273 ALA A N 1
ATOM 2311 C CA . ALA A 1 273 ? 15.672 22.718 30.513 1.00 40.69 273 ALA A CA 1
ATOM 2312 C C . ALA A 1 273 ? 16.412 24.024 30.179 1.00 40.69 273 ALA A C 1
ATOM 2314 O O . ALA A 1 273 ? 17.632 24.119 30.320 1.00 40.69 273 ALA A O 1
ATOM 2315 N N . SER A 1 274 ? 15.663 25.032 29.740 1.00 41.09 274 SER A N 1
ATOM 2316 C CA . SER A 1 274 ? 16.193 26.306 29.248 1.00 41.09 274 SER A CA 1
ATOM 2317 C C . SER A 1 274 ? 16.650 27.261 30.358 1.00 41.09 274 SER A C 1
ATOM 2319 O O . SER A 1 274 ? 15.874 27.552 31.266 1.00 41.09 274 SER A O 1
ATOM 2321 N N . GLN A 1 275 ? 17.845 27.841 30.197 1.00 40.78 275 GLN A N 1
ATOM 2322 C CA . GLN A 1 275 ? 18.232 29.229 30.537 1.00 40.78 275 GLN A CA 1
ATOM 2323 C C . GLN A 1 275 ? 19.656 29.457 29.972 1.00 40.78 275 GLN A C 1
ATOM 2325 O O . GLN A 1 275 ? 20.513 28.597 30.135 1.00 40.78 275 GLN A O 1
ATOM 2330 N N . ALA A 1 276 ? 19.942 30.426 29.093 1.00 39.41 276 ALA A N 1
ATOM 2331 C CA . ALA A 1 276 ? 19.771 31.888 29.134 1.00 39.41 276 ALA A CA 1
ATOM 2332 C C . ALA A 1 276 ? 20.983 32.625 29.758 1.00 39.41 276 ALA A C 1
ATOM 2334 O O . ALA A 1 276 ? 21.134 32.662 30.970 1.00 39.41 276 ALA A O 1
ATOM 2335 N N . SER A 1 277 ? 21.795 33.224 28.874 1.00 38.91 277 SER A N 1
ATOM 2336 C CA . SER A 1 277 ? 22.640 34.431 29.028 1.00 38.91 277 SER A CA 1
ATOM 2337 C C . SER A 1 277 ? 23.490 34.660 30.297 1.00 38.91 277 SER A C 1
ATOM 2339 O O . SER A 1 277 ? 22.943 34.926 31.359 1.00 38.91 277 SER A O 1
ATOM 2341 N N . SER A 1 278 ? 24.819 34.829 30.142 1.00 33.84 278 SER A N 1
ATOM 2342 C CA . SER A 1 278 ? 25.477 36.168 30.175 1.00 33.84 278 SER A CA 1
ATOM 2343 C C . SER A 1 278 ? 27.027 36.140 30.295 1.00 33.84 278 SER A C 1
ATOM 2345 O O . SER A 1 278 ? 27.575 35.496 31.178 1.00 33.84 278 SER A O 1
ATOM 2347 N N . VAL A 1 279 ? 27.698 36.888 29.403 1.00 38.22 279 VAL A N 1
ATOM 2348 C CA . VAL A 1 279 ? 28.924 37.726 29.562 1.00 38.22 279 VAL A CA 1
ATOM 2349 C C . VAL A 1 279 ? 30.135 37.271 30.427 1.00 38.22 279 VAL A C 1
ATOM 2351 O O . VAL A 1 279 ? 30.062 37.276 31.646 1.00 38.22 279 VAL A O 1
ATOM 2354 N N . ALA A 1 280 ? 31.298 37.141 29.747 1.00 36.06 280 ALA A N 1
ATOM 2355 C CA . ALA A 1 280 ? 32.707 37.389 30.172 1.00 36.06 280 ALA A CA 1
ATOM 2356 C C . ALA A 1 280 ? 33.287 36.642 31.416 1.00 36.06 280 ALA A C 1
ATOM 2358 O O . ALA A 1 280 ? 32.590 36.305 32.355 1.00 36.06 280 ALA A O 1
ATOM 2359 N N . HIS A 1 281 ? 34.584 36.313 31.518 1.00 35.94 281 HIS A N 1
ATOM 2360 C CA . HIS A 1 281 ? 35.798 37.029 31.087 1.00 35.94 281 HIS A CA 1
ATOM 2361 C C . HIS A 1 281 ? 36.943 36.096 30.623 1.00 35.94 281 HIS A C 1
ATOM 2363 O O . HIS A 1 281 ? 36.868 34.875 30.732 1.00 35.94 281 HIS A O 1
ATOM 2369 N N . MET A 1 282 ? 38.035 36.687 30.122 1.00 36.59 282 MET A N 1
ATOM 2370 C CA . MET A 1 282 ? 39.254 35.970 29.718 1.00 36.59 282 MET A CA 1
ATOM 2371 C C . MET A 1 282 ? 40.197 35.649 30.890 1.00 36.59 282 MET A C 1
ATOM 2373 O O . MET A 1 282 ? 40.380 36.459 31.795 1.00 36.59 282 MET A O 1
ATOM 2377 N N . THR A 1 283 ? 40.919 34.532 30.793 1.00 40.56 283 THR A N 1
ATOM 2378 C CA . THR A 1 283 ? 42.312 34.371 31.271 1.00 40.56 283 THR A CA 1
ATOM 2379 C C . THR A 1 283 ? 42.938 33.159 30.569 1.00 40.56 283 THR A C 1
ATOM 2381 O O . THR A 1 283 ? 42.215 32.333 30.013 1.00 40.56 283 THR A O 1
ATOM 2384 N N . ALA A 1 284 ? 44.271 33.078 30.491 1.00 33.94 284 ALA A N 1
ATOM 2385 C CA . ALA A 1 284 ? 44.939 32.220 29.506 1.00 33.94 284 ALA A CA 1
ATOM 2386 C C . ALA A 1 284 ? 46.178 31.470 30.030 1.00 33.94 284 ALA A C 1
ATOM 2388 O O . ALA A 1 284 ? 46.826 31.889 30.986 1.00 33.94 284 ALA A O 1
ATOM 2389 N N . THR A 1 285 ? 46.582 30.444 29.266 1.00 38.50 285 THR A N 1
ATOM 2390 C CA . THR A 1 285 ? 47.879 29.728 29.330 1.00 38.50 285 THR A CA 1
ATOM 2391 C C . THR A 1 285 ? 48.050 28.740 30.520 1.00 38.50 285 THR A C 1
ATOM 2393 O O . THR A 1 285 ? 47.107 28.533 31.278 1.00 38.50 285 THR A O 1
ATOM 2396 N N . PRO A 1 286 ? 49.109 27.898 30.558 1.00 49.31 286 PRO A N 1
ATOM 2397 C CA . PRO A 1 286 ? 49.065 26.645 29.796 1.00 49.31 286 PRO A CA 1
ATOM 2398 C C . PRO A 1 286 ? 49.509 25.400 30.600 1.00 49.31 286 PRO A C 1
ATOM 2400 O O . PRO A 1 286 ? 50.224 25.496 31.598 1.00 49.31 286 PRO A O 1
ATOM 2403 N N . ARG A 1 287 ? 49.217 24.187 30.100 1.00 34.78 287 ARG A N 1
ATOM 2404 C CA . ARG A 1 287 ? 49.925 22.962 30.535 1.00 34.78 287 ARG A CA 1
ATOM 2405 C C . ARG A 1 287 ? 50.522 22.171 29.372 1.00 34.78 287 ARG A C 1
ATOM 2407 O O . ARG A 1 287 ? 49.949 22.070 28.295 1.00 34.78 287 ARG A O 1
ATOM 2414 N N . ARG A 1 288 ? 51.738 21.670 29.611 1.00 34.03 288 ARG A N 1
ATOM 2415 C CA . ARG A 1 288 ? 52.741 21.281 28.609 1.00 34.03 288 ARG A CA 1
ATOM 2416 C C . ARG A 1 288 ? 53.182 19.831 28.823 1.00 34.03 288 ARG A C 1
ATOM 2418 O O . ARG A 1 288 ? 53.638 19.485 29.910 1.00 34.03 288 ARG A O 1
ATOM 2425 N N . GLY A 1 289 ? 53.155 19.032 27.756 1.00 32.59 289 GLY A N 1
ATOM 2426 C CA . GLY A 1 289 ? 53.688 17.663 27.725 1.00 32.59 289 GLY A CA 1
ATOM 2427 C C . GLY A 1 289 ? 52.707 16.580 28.206 1.00 32.59 289 GLY A C 1
ATOM 2428 O O . GLY A 1 289 ? 51.797 16.850 28.977 1.00 32.59 289 GLY A O 1
ATOM 2429 N N . LYS A 1 290 ? 52.866 15.320 27.784 1.00 41.09 290 LYS A N 1
ATOM 2430 C CA . LYS A 1 290 ? 54.092 14.690 27.253 1.00 41.09 290 LYS A CA 1
ATOM 2431 C C . LYS A 1 290 ? 53.841 13.883 25.974 1.00 41.09 290 LYS A C 1
ATOM 2433 O O . LYS A 1 290 ? 52.849 13.172 25.871 1.00 41.09 290 LYS A O 1
ATOM 2438 N N . SER A 1 291 ? 54.802 13.936 25.051 1.00 37.66 291 SER A N 1
ATOM 2439 C CA . SER A 1 291 ? 54.904 12.981 23.941 1.00 37.66 291 SER A CA 1
ATOM 2440 C C . SER A 1 291 ? 55.281 11.589 24.458 1.00 37.66 291 SER A C 1
ATOM 2442 O O . SER A 1 291 ? 56.086 11.465 25.385 1.00 37.66 291 SER A O 1
ATOM 2444 N N . ARG A 1 292 ? 54.751 10.546 23.811 1.00 43.34 292 ARG A N 1
ATOM 2445 C CA . ARG A 1 292 ? 55.346 9.205 23.798 1.00 43.34 292 ARG A CA 1
ATOM 2446 C C . ARG A 1 292 ? 55.133 8.553 22.429 1.00 43.34 292 ARG A C 1
ATOM 2448 O O . ARG A 1 292 ? 54.181 7.813 22.207 1.00 43.34 292 ARG A O 1
ATOM 2455 N N . GLN A 1 293 ? 56.044 8.856 21.507 1.00 39.75 293 GLN A N 1
ATOM 2456 C CA . GLN A 1 293 ? 56.314 7.988 20.360 1.00 39.75 293 GLN A CA 1
ATOM 2457 C C . GLN A 1 293 ? 56.890 6.632 20.828 1.00 39.75 293 GLN A C 1
ATOM 2459 O O . GLN A 1 293 ? 57.206 6.454 22.004 1.00 39.75 293 GLN A O 1
ATOM 2464 N N . ALA A 1 294 ? 57.080 5.726 19.862 1.00 38.53 294 ALA A N 1
ATOM 2465 C CA . ALA A 1 294 ? 57.685 4.393 19.963 1.00 38.53 294 ALA A CA 1
ATOM 2466 C C . ALA A 1 294 ? 56.776 3.241 20.447 1.00 38.53 294 ALA A C 1
ATOM 2468 O O . ALA A 1 294 ? 56.845 2.786 21.588 1.00 38.53 294 ALA A O 1
ATOM 2469 N N . LYS A 1 295 ? 56.118 2.593 19.476 1.00 43.72 295 LYS A N 1
ATOM 2470 C CA . LYS A 1 295 ? 56.631 1.278 19.055 1.00 43.72 295 LYS A CA 1
ATOM 2471 C C . LYS A 1 295 ? 56.470 1.045 17.552 1.00 43.72 295 LYS A C 1
ATOM 2473 O O . LYS A 1 295 ? 55.452 1.373 16.957 1.00 43.72 295 LYS A O 1
ATOM 2478 N N . GLU A 1 296 ? 57.538 0.529 16.966 1.00 34.69 296 GLU A N 1
ATOM 2479 C CA . GLU A 1 296 ? 57.765 0.356 15.532 1.00 34.69 296 GLU A CA 1
ATOM 2480 C C . GLU A 1 296 ? 57.612 -1.131 15.143 1.00 34.69 296 GLU A C 1
ATOM 2482 O O . GLU A 1 296 ? 57.680 -1.996 16.014 1.00 34.69 296 GLU A O 1
ATOM 2487 N N . LYS A 1 297 ? 57.486 -1.423 13.839 1.00 39.22 297 LYS A N 1
ATOM 2488 C CA . LYS A 1 297 ? 57.712 -2.739 13.195 1.00 39.22 297 LYS A CA 1
ATOM 2489 C C . LYS A 1 297 ? 56.990 -3.974 13.778 1.00 39.22 297 LYS A C 1
ATOM 2491 O O . LYS A 1 297 ? 57.489 -4.668 14.658 1.00 39.22 297 LYS A O 1
ATOM 2496 N N . ALA A 1 298 ? 55.944 -4.398 13.067 1.00 36.97 298 ALA A N 1
ATOM 2497 C CA . ALA A 1 298 ? 55.601 -5.815 12.899 1.00 36.97 298 ALA A CA 1
ATOM 2498 C C . ALA A 1 298 ? 55.307 -6.089 11.409 1.00 36.97 298 ALA A C 1
ATOM 2500 O O . ALA A 1 298 ? 54.177 -5.962 10.951 1.00 36.97 298 ALA A O 1
ATOM 2501 N N . LEU A 1 299 ? 56.353 -6.392 10.630 1.00 37.75 299 LEU A N 1
ATOM 2502 C CA . LEU A 1 299 ? 56.292 -6.503 9.166 1.00 37.75 299 LEU A CA 1
ATOM 2503 C C . LEU A 1 299 ? 56.235 -7.969 8.708 1.00 37.75 299 LEU A C 1
ATOM 2505 O O . LEU A 1 299 ? 57.251 -8.661 8.723 1.00 37.75 299 LEU A O 1
ATOM 2509 N N . ARG A 1 300 ? 55.054 -8.427 8.276 1.00 41.56 300 ARG A N 1
ATOM 2510 C CA . ARG A 1 300 ? 54.810 -9.664 7.507 1.00 41.56 300 ARG A CA 1
ATOM 2511 C C . ARG A 1 300 ? 53.518 -9.481 6.705 1.00 41.56 300 ARG A C 1
ATOM 2513 O O . ARG A 1 300 ? 52.559 -8.968 7.258 1.00 41.56 300 ARG A O 1
ATOM 2520 N N . GLN A 1 301 ? 53.342 -9.910 5.464 1.00 43.69 301 GLN A N 1
ATOM 2521 C CA . GLN A 1 301 ? 54.197 -10.403 4.381 1.00 43.69 301 GLN A CA 1
ATOM 2522 C C . GLN A 1 301 ? 53.196 -10.563 3.220 1.00 43.69 301 GLN A C 1
ATOM 2524 O O . GLN A 1 301 ? 52.253 -11.343 3.345 1.00 43.69 301 GLN A O 1
ATOM 2529 N N . LEU A 1 302 ? 53.334 -9.809 2.127 1.00 38.53 302 LEU A N 1
ATOM 2530 C CA . LEU A 1 302 ? 52.450 -9.972 0.966 1.00 38.53 302 LEU A CA 1
ATOM 2531 C C . LEU A 1 302 ? 52.850 -11.242 0.204 1.00 38.53 302 LEU A C 1
ATOM 2533 O O . LEU A 1 302 ? 54.005 -11.381 -0.195 1.00 38.53 302 LEU A O 1
ATOM 2537 N N . HIS A 1 303 ? 51.905 -12.158 -0.013 1.00 39.12 303 HIS A N 1
ATOM 2538 C CA . HIS A 1 303 ? 52.117 -13.333 -0.860 1.00 39.12 303 HIS A CA 1
ATOM 2539 C C . HIS A 1 303 ? 51.813 -12.988 -2.329 1.00 39.12 303 HIS A C 1
ATOM 2541 O O . HIS A 1 303 ? 50.655 -12.700 -2.640 1.00 39.12 303 HIS A O 1
ATOM 2547 N N . PRO A 1 304 ? 52.787 -13.053 -3.257 1.00 55.19 304 PRO A N 1
ATOM 2548 C CA . PRO A 1 304 ? 52.491 -12.951 -4.681 1.00 55.19 304 PRO A CA 1
ATOM 2549 C C . PRO A 1 304 ? 51.803 -14.235 -5.164 1.00 55.19 304 PRO A C 1
ATOM 2551 O O . PRO A 1 304 ? 52.305 -15.344 -4.952 1.00 55.19 304 PRO A O 1
ATOM 2554 N N . GLN A 1 305 ? 50.660 -14.099 -5.838 1.00 47.59 305 GLN A N 1
ATOM 2555 C CA . GLN A 1 305 ? 50.009 -15.229 -6.501 1.00 47.59 305 GLN A CA 1
ATOM 2556 C C . GLN A 1 305 ? 50.834 -15.659 -7.722 1.00 47.59 305 GLN A C 1
ATOM 2558 O O . GLN A 1 305 ? 51.154 -14.847 -8.588 1.00 47.59 305 GLN A O 1
ATOM 2563 N N . LYS A 1 306 ? 51.185 -16.947 -7.804 1.00 48.25 306 LYS A N 1
ATOM 2564 C CA . LYS A 1 306 ? 51.868 -17.508 -8.978 1.00 48.25 306 LYS A CA 1
ATOM 2565 C C . LYS A 1 306 ? 50.851 -17.790 -10.081 1.00 48.25 306 LYS A C 1
ATOM 2567 O O . LYS A 1 306 ? 49.960 -18.614 -9.891 1.00 48.25 306 LYS A O 1
ATOM 2572 N N . ALA A 1 307 ? 51.031 -17.172 -11.246 1.00 44.44 307 ALA A N 1
ATOM 2573 C CA . ALA A 1 307 ? 50.285 -17.531 -12.445 1.00 44.44 307 ALA A CA 1
ATOM 2574 C C . ALA A 1 307 ? 50.612 -18.978 -12.860 1.00 44.44 307 ALA A C 1
ATOM 2576 O O . ALA A 1 307 ? 51.765 -19.310 -13.146 1.00 44.44 307 ALA A O 1
ATOM 2577 N N . VAL A 1 308 ? 49.598 -19.844 -12.896 1.00 48.78 308 VAL A N 1
ATOM 2578 C CA . VAL A 1 308 ? 49.721 -21.216 -13.403 1.00 48.78 308 VAL A CA 1
ATOM 2579 C C . VAL A 1 308 ? 49.413 -21.203 -14.898 1.00 48.78 308 VAL A C 1
ATOM 2581 O O . VAL A 1 308 ? 48.329 -20.794 -15.307 1.00 48.78 308 VAL A O 1
ATOM 2584 N N . LYS A 1 309 ? 50.370 -21.644 -15.722 1.00 54.84 309 LYS A N 1
ATOM 2585 C CA . LYS A 1 309 ? 50.170 -21.790 -17.171 1.00 54.84 309 LYS A CA 1
ATOM 2586 C C . LYS A 1 309 ? 49.067 -22.816 -17.445 1.00 54.84 309 LYS A C 1
ATOM 2588 O O . LYS A 1 309 ? 49.088 -23.906 -16.873 1.00 54.84 309 LYS A O 1
ATOM 2593 N N . GLY A 1 310 ? 48.146 -22.482 -18.346 1.00 43.25 310 GLY A N 1
ATOM 2594 C CA . GLY A 1 310 ? 47.101 -23.406 -18.779 1.00 43.25 310 GLY A CA 1
ATOM 2595 C C . GLY A 1 310 ? 47.678 -24.664 -19.435 1.00 43.25 310 GLY A C 1
ATOM 2596 O O . GLY A 1 310 ? 48.649 -24.596 -20.189 1.00 43.25 310 GLY A O 1
ATOM 2597 N N . LYS A 1 311 ? 47.050 -25.810 -19.166 1.00 46.59 311 LYS A N 1
ATOM 2598 C CA . LYS A 1 311 ? 47.137 -27.009 -20.008 1.00 46.59 311 LYS A CA 1
ATOM 2599 C C . LYS A 1 311 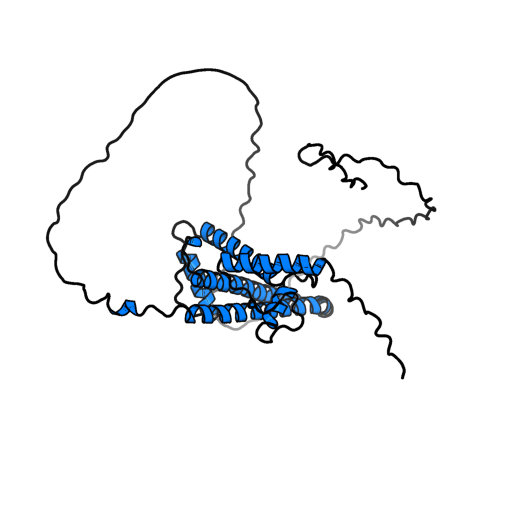? 45.819 -27.155 -20.762 1.00 46.59 311 LYS A C 1
ATOM 2601 O O . LYS A 1 311 ? 44.767 -26.846 -20.206 1.00 46.59 311 LYS A O 1
ATOM 2606 N N . ALA A 1 312 ? 45.886 -27.619 -22.007 1.00 46.34 312 ALA A N 1
ATOM 2607 C CA . ALA A 1 312 ? 44.696 -27.913 -22.796 1.00 46.34 312 ALA A CA 1
ATOM 2608 C C . ALA A 1 312 ? 43.840 -28.992 -22.111 1.00 46.34 312 ALA A C 1
ATOM 2610 O O . ALA A 1 312 ? 44.372 -29.925 -21.506 1.00 46.34 312 ALA A O 1
ATOM 2611 N N . ILE A 1 313 ? 42.519 -28.851 -22.214 1.00 48.06 313 ILE A N 1
ATOM 2612 C CA . ILE A 1 313 ? 41.541 -29.812 -21.702 1.00 48.06 313 ILE A CA 1
ATOM 2613 C C . ILE A 1 313 ? 40.997 -30.592 -22.898 1.00 48.06 313 ILE A C 1
ATOM 2615 O O . ILE A 1 313 ? 40.351 -30.013 -23.769 1.00 48.06 313 ILE A O 1
ATOM 2619 N N . GLU A 1 314 ? 41.245 -31.901 -22.940 1.00 52.88 314 GLU A N 1
ATOM 2620 C CA . GLU A 1 314 ? 40.550 -32.789 -23.874 1.00 52.88 314 GLU A CA 1
ATOM 2621 C C . GLU A 1 314 ? 39.058 -32.902 -23.511 1.00 52.88 314 GLU A C 1
ATOM 2623 O O . GLU A 1 314 ? 38.721 -32.987 -22.322 1.00 52.88 314 GLU A O 1
ATOM 2628 N N . PRO A 1 315 ? 38.149 -32.995 -24.499 1.00 49.62 315 PRO A N 1
ATOM 2629 C CA . PRO A 1 315 ? 36.732 -33.235 -24.255 1.00 49.62 315 PRO A CA 1
ATOM 2630 C C . PRO A 1 315 ? 36.488 -34.685 -23.798 1.00 49.62 315 PRO A C 1
ATOM 2632 O O . PRO A 1 315 ? 36.150 -35.572 -24.585 1.00 49.62 315 PRO A O 1
ATOM 2635 N N . ARG A 1 316 ? 36.636 -34.946 -22.493 1.00 41.12 316 ARG A N 1
ATOM 2636 C CA . ARG A 1 316 ? 36.224 -36.224 -21.891 1.00 41.12 316 ARG A CA 1
ATOM 2637 C C . ARG A 1 316 ? 34.708 -36.410 -22.010 1.00 41.12 316 ARG A C 1
ATOM 2639 O O . ARG A 1 316 ? 33.932 -35.557 -21.588 1.00 41.12 316 ARG A O 1
ATOM 2646 N N . LYS A 1 317 ? 34.302 -37.569 -22.538 1.00 52.19 317 LYS A N 1
ATOM 2647 C CA . LYS A 1 317 ? 32.897 -37.995 -22.651 1.00 52.19 317 LYS A CA 1
ATOM 2648 C C . LYS A 1 317 ? 32.212 -37.994 -21.268 1.00 52.19 317 LYS A C 1
ATOM 2650 O O . LYS A 1 317 ? 32.848 -38.413 -20.296 1.00 52.19 317 LYS A O 1
ATOM 2655 N N . PRO A 1 318 ? 30.935 -37.585 -21.157 1.00 45.53 318 PRO A N 1
ATOM 2656 C CA . PRO A 1 318 ? 30.222 -37.573 -19.883 1.00 45.53 318 PRO A CA 1
ATOM 2657 C C . PRO A 1 318 ? 29.951 -39.001 -19.385 1.00 45.53 318 PRO A C 1
ATOM 2659 O O . PRO A 1 318 ? 29.151 -39.732 -19.965 1.00 45.53 318 PRO A O 1
ATOM 2662 N N . SER A 1 319 ? 30.602 -39.392 -18.287 1.00 45.16 319 SER A N 1
ATOM 2663 C CA . SER A 1 319 ? 30.265 -40.621 -17.557 1.00 45.16 319 SER A CA 1
ATOM 2664 C C . SER A 1 319 ? 29.004 -40.399 -16.720 1.00 45.16 319 SER A C 1
ATOM 2666 O O . SER A 1 319 ? 28.960 -39.481 -15.898 1.00 45.16 319 SER A O 1
ATOM 2668 N N . GLN A 1 320 ? 27.986 -41.242 -16.902 1.00 49.47 320 GLN A N 1
ATOM 2669 C CA . GLN A 1 320 ? 26.736 -41.190 -16.137 1.00 49.47 320 GLN A CA 1
ATOM 2670 C C . GLN A 1 320 ? 26.900 -41.807 -14.736 1.00 49.47 320 GLN A C 1
ATOM 2672 O O . GLN A 1 320 ? 26.360 -42.870 -14.438 1.00 49.47 320 GLN A O 1
ATOM 2677 N N . HIS A 1 321 ? 27.610 -41.120 -13.840 1.00 41.06 321 HIS A N 1
ATOM 2678 C CA . HIS A 1 321 ? 27.506 -41.417 -12.410 1.00 41.06 321 HIS A CA 1
ATOM 2679 C C . HIS A 1 321 ? 26.207 -40.832 -11.849 1.00 41.06 321 HIS A C 1
ATOM 2681 O O . HIS A 1 321 ? 26.071 -39.616 -11.720 1.00 41.06 321 HIS A O 1
ATOM 2687 N N . MET A 1 322 ? 25.262 -41.699 -11.479 1.00 50.78 322 MET A N 1
ATOM 2688 C CA . MET A 1 322 ? 24.092 -41.289 -10.703 1.00 50.78 322 MET A CA 1
ATOM 2689 C C . MET A 1 322 ? 24.530 -40.846 -9.303 1.00 50.78 322 MET A C 1
ATOM 2691 O O . MET A 1 322 ? 25.001 -41.654 -8.505 1.00 50.78 322 MET A O 1
ATOM 2695 N N . THR A 1 323 ? 24.367 -39.562 -8.996 1.00 49.94 323 THR A N 1
ATOM 2696 C CA . THR A 1 323 ? 24.601 -39.010 -7.660 1.00 49.94 323 THR A CA 1
ATOM 2697 C C . THR A 1 323 ? 23.347 -39.151 -6.798 1.00 49.94 323 THR A C 1
ATOM 2699 O O . THR A 1 323 ? 22.312 -38.543 -7.067 1.00 49.94 323 THR A O 1
ATOM 2702 N N . GLU A 1 324 ? 23.426 -39.949 -5.731 1.00 56.72 324 GLU A N 1
ATOM 2703 C CA . GLU A 1 324 ? 22.331 -40.068 -4.764 1.00 56.72 324 GLU A CA 1
ATOM 2704 C C . GLU A 1 324 ? 22.162 -38.769 -3.961 1.00 56.72 324 GLU A C 1
ATOM 2706 O O . GLU A 1 324 ? 22.980 -38.422 -3.105 1.00 56.72 324 GLU A O 1
ATOM 2711 N N . VAL A 1 325 ? 21.069 -38.042 -4.207 1.00 55.09 325 VAL A N 1
ATOM 2712 C CA . VAL A 1 325 ? 20.744 -36.812 -3.471 1.00 55.09 325 VAL A CA 1
ATOM 2713 C C . VAL A 1 325 ? 20.187 -37.168 -2.090 1.00 55.09 325 VAL A C 1
ATOM 2715 O O . VAL A 1 325 ? 18.984 -37.352 -1.893 1.00 55.09 325 VAL A O 1
ATOM 2718 N N . ARG A 1 326 ? 21.080 -37.275 -1.102 1.00 50.59 326 ARG A N 1
ATOM 2719 C CA . ARG A 1 326 ? 20.719 -37.573 0.289 1.00 50.59 326 ARG A CA 1
ATOM 2720 C C . ARG A 1 326 ? 20.090 -36.346 0.959 1.00 50.59 326 ARG A C 1
ATOM 2722 O O . ARG A 1 326 ? 20.774 -35.378 1.284 1.00 50.59 326 ARG A O 1
ATOM 2729 N N . THR A 1 327 ? 18.776 -36.385 1.171 1.00 67.75 327 THR A N 1
ATOM 2730 C CA . THR A 1 327 ? 18.023 -35.259 1.750 1.00 67.75 327 THR A CA 1
ATOM 2731 C C . THR A 1 327 ? 18.373 -35.005 3.225 1.00 67.75 327 THR A C 1
ATOM 2733 O O . THR A 1 327 ? 18.821 -35.900 3.945 1.00 67.75 327 THR A O 1
ATOM 2736 N N . ARG A 1 328 ? 18.115 -33.782 3.717 1.00 55.25 328 ARG A N 1
ATOM 2737 C CA . ARG A 1 328 ? 18.424 -33.349 5.101 1.00 55.25 328 ARG A CA 1
ATOM 2738 C C . ARG A 1 328 ? 17.669 -34.133 6.195 1.00 55.25 328 ARG A C 1
ATOM 2740 O O . ARG A 1 328 ? 18.019 -34.023 7.364 1.00 55.25 328 ARG A O 1
ATOM 2747 N N . SER A 1 329 ? 16.658 -34.922 5.828 1.00 72.00 329 SER A N 1
ATOM 2748 C CA . SER A 1 329 ? 15.915 -35.839 6.709 1.00 72.00 329 SER A CA 1
ATOM 2749 C C . SER A 1 329 ? 16.404 -37.295 6.635 1.00 72.00 329 SER A C 1
ATOM 2751 O O . SER A 1 329 ? 15.779 -38.184 7.207 1.00 72.00 329 SER A O 1
ATOM 2753 N N . GLY A 1 330 ? 17.493 -37.567 5.909 1.00 74.12 330 GLY A N 1
ATOM 2754 C CA . GLY A 1 330 ? 18.075 -38.902 5.759 1.00 74.12 330 GLY A CA 1
ATOM 2755 C C . GLY A 1 330 ? 17.348 -39.825 4.774 1.00 74.12 330 GLY A C 1
ATOM 2756 O O . GLY A 1 330 ? 17.879 -40.890 4.463 1.00 74.12 330 GLY A O 1
ATOM 2757 N N . ARG A 1 331 ? 16.181 -39.432 4.239 1.00 63.88 331 ARG A N 1
ATOM 2758 C CA . ARG A 1 331 ? 15.480 -40.205 3.203 1.00 63.88 331 ARG A CA 1
ATOM 2759 C C . ARG A 1 331 ? 16.242 -40.153 1.877 1.00 63.88 331 ARG A C 1
ATOM 2761 O O . ARG A 1 331 ? 16.547 -39.070 1.371 1.00 63.88 331 ARG A O 1
ATOM 2768 N N . ILE A 1 332 ? 16.483 -41.332 1.307 1.00 63.78 332 ILE A N 1
ATOM 2769 C CA . ILE A 1 332 ? 16.948 -41.516 -0.070 1.00 63.78 332 ILE A CA 1
ATOM 2770 C C . ILE A 1 332 ? 15.707 -41.482 -0.968 1.00 63.78 332 ILE A C 1
ATOM 2772 O O . ILE A 1 332 ? 14.898 -42.408 -0.958 1.00 63.78 332 ILE A O 1
ATOM 2776 N N . SER A 1 333 ? 15.524 -40.395 -1.712 1.00 56.03 333 SER A N 1
ATOM 2777 C CA . SER A 1 333 ? 14.480 -40.290 -2.732 1.00 56.03 333 SER A CA 1
ATOM 2778 C C . SER A 1 333 ? 15.003 -40.842 -4.055 1.00 56.03 333 SER A C 1
ATOM 2780 O O . SER A 1 333 ? 15.922 -40.261 -4.635 1.00 56.03 333 SER A O 1
ATOM 2782 N N . ARG A 1 334 ? 14.404 -41.928 -4.562 1.00 64.12 334 ARG A N 1
ATOM 2783 C CA . ARG A 1 334 ? 14.606 -42.325 -5.965 1.00 64.12 334 ARG A CA 1
ATOM 2784 C C . ARG A 1 334 ? 14.118 -41.186 -6.878 1.00 64.12 334 ARG A C 1
ATOM 2786 O O . ARG A 1 334 ? 13.074 -40.606 -6.571 1.00 64.12 334 ARG A O 1
ATOM 2793 N N . PRO A 1 335 ? 14.830 -40.856 -7.970 1.00 57.50 335 PRO A N 1
ATOM 2794 C CA . PRO A 1 335 ? 14.321 -39.902 -8.949 1.00 57.50 335 PRO A CA 1
ATOM 2795 C C . PRO A 1 335 ? 13.019 -40.434 -9.577 1.00 57.50 335 PRO A C 1
ATOM 2797 O O . PRO A 1 335 ? 12.863 -41.655 -9.695 1.00 57.50 335 PRO A O 1
ATOM 2800 N N . PRO A 1 336 ? 12.079 -39.557 -9.973 1.00 62.25 336 PRO A N 1
ATOM 2801 C CA . PRO A 1 336 ? 10.858 -39.983 -10.647 1.00 62.25 336 PRO A CA 1
ATOM 2802 C C . PRO A 1 336 ? 11.195 -40.689 -11.965 1.00 62.25 336 PRO A C 1
ATOM 2804 O O . PRO A 1 336 ? 12.128 -40.299 -12.671 1.00 62.25 336 PRO A O 1
ATOM 2807 N N . ALA A 1 337 ? 10.431 -41.732 -12.298 1.00 61.06 337 ALA A N 1
ATOM 2808 C CA . ALA A 1 337 ? 10.594 -42.442 -13.561 1.00 61.06 337 ALA A CA 1
ATOM 2809 C C . ALA A 1 337 ? 10.361 -41.477 -14.734 1.00 61.06 337 ALA A C 1
ATOM 2811 O O . ALA A 1 337 ? 9.352 -40.771 -14.780 1.00 61.06 337 ALA A O 1
ATOM 2812 N N . ARG A 1 338 ? 11.311 -41.434 -15.672 1.00 52.53 338 ARG A N 1
ATOM 2813 C CA . ARG A 1 338 ? 11.239 -40.563 -16.847 1.00 52.53 338 ARG A CA 1
ATOM 2814 C C . ARG A 1 338 ? 10.106 -41.056 -17.745 1.00 52.53 338 ARG A C 1
ATOM 2816 O O . ARG A 1 338 ? 10.210 -42.146 -18.297 1.00 52.53 338 ARG A O 1
ATOM 2823 N N . TRP A 1 339 ? 9.043 -40.265 -17.875 1.00 52.75 339 TRP A N 1
ATOM 2824 C CA . TRP A 1 339 ? 7.933 -40.587 -18.771 1.00 52.75 339 TRP A CA 1
ATOM 2825 C C . TRP A 1 339 ? 8.442 -40.688 -20.213 1.00 52.75 339 TRP A C 1
ATOM 2827 O O . TRP A 1 339 ? 9.071 -39.760 -20.724 1.00 52.75 339 TRP A O 1
ATOM 2837 N N . THR A 1 340 ? 8.171 -41.819 -20.855 1.00 58.38 340 THR A N 1
ATOM 2838 C CA . THR A 1 340 ? 8.399 -42.049 -22.283 1.00 58.38 340 THR A CA 1
ATOM 2839 C C . THR A 1 340 ? 7.040 -42.325 -22.920 1.00 58.38 340 THR A C 1
ATOM 2841 O O . THR A 1 340 ? 6.426 -43.327 -22.547 1.00 58.38 340 THR A O 1
ATOM 2844 N N . PRO A 1 341 ? 6.537 -41.476 -23.833 1.00 49.28 341 PRO A N 1
ATOM 2845 C CA . PRO A 1 341 ? 5.312 -41.791 -24.556 1.00 49.28 341 PRO A CA 1
ATOM 2846 C C . PRO A 1 341 ? 5.540 -43.033 -25.426 1.00 49.28 341 PRO A C 1
ATOM 2848 O O . PRO A 1 341 ? 6.573 -43.149 -26.088 1.00 49.28 341 PRO A O 1
ATOM 2851 N N . SER A 1 342 ? 4.586 -43.962 -25.414 1.00 44.88 342 SER A N 1
ATOM 2852 C CA . SER A 1 342 ? 4.582 -45.083 -26.356 1.00 44.88 342 SER A CA 1
ATOM 2853 C C . SER A 1 342 ? 4.318 -44.570 -27.776 1.00 44.88 342 SER A C 1
ATOM 2855 O O . SER A 1 342 ? 3.483 -43.675 -27.933 1.00 44.88 342 SER A O 1
ATOM 2857 N N . PRO A 1 343 ? 4.974 -45.131 -28.806 1.00 60.75 343 PRO A N 1
ATOM 2858 C CA . PRO A 1 343 ? 4.574 -44.890 -30.184 1.00 60.75 343 PRO A CA 1
ATOM 2859 C C . PRO A 1 343 ? 3.191 -45.503 -30.453 1.00 60.75 343 PRO A C 1
ATOM 2861 O O . PRO A 1 343 ? 2.857 -46.556 -29.900 1.00 60.75 343 PRO A O 1
ATOM 2864 N N . TRP A 1 344 ? 2.439 -44.835 -31.323 1.00 55.72 344 TRP A N 1
ATOM 2865 C CA . TRP A 1 344 ? 1.265 -45.339 -32.035 1.00 55.72 344 TRP A CA 1
ATOM 2866 C C . TRP A 1 344 ? 1.600 -45.364 -33.529 1.00 55.72 344 TRP A C 1
ATOM 2868 O O . TRP A 1 344 ? 2.351 -44.451 -33.949 1.00 55.72 344 TRP A O 1
#

Foldseek 3Di:
DDDDPPPPPDDPDDDPLQVVQQVLQVVLCVLCVVLLHHQLDDPPQGPPHPDDDPSSVLLQVLQCPVVVPDNRHHRSNSVSVVVVVLVVVLVVVLVVCPDPNVVVVQVVLCVLCVVVVNNDPADADSDPVPDDSLNSLSSVLSVLSVVLVVLVVVLVVVVVVLVPDDPVVSVVCPVVNVVSVVNSVSSVSVSVSSVVVSVVVPVVPDDPPVPPPPPPPPDDDDDDDDDDDDDDDDDDDDDDDDDDDDDDDDDDDDDDDDDDDDDDDDDDDDDDDDDDDDDDDDDDDDDDDDDDDDDDDDDDDDDDDDDDDDDDDDPDDDDPDDDQPQDPVRDGDDPDDDDDDDDD